Protein AF-A0A661Q9S6-F1 (afdb_monomer_lite)

Foldseek 3Di:
DQDDLVVLVVLVVVCPPPVNVVLLVLLQVQLVCLVVVHDPVPRPDHDPCSLVSLLVSLVSLLNSLLNCVVVVVPPSSLVSLLSSLVSLCSNLVSCLVPDLVSLLSLLLSLLSCLLSVVLVSSLVSLVSNLPSDLLSVLVNCVSNVVVVSNVVSLCVLAVDDDDDDPDLLSVLSSLLSNLSSQLVVLVVVCVVPVDVVSNVSSLVSLVSSLVSCVVNVVVSSNSSSSSVVD

Radius of gyration: 18.16 Å; chains: 1; bounding box: 43×40×48 Å

Structure (mmCIF, N/CA/C/O backbone):
data_AF-A0A661Q9S6-F1
#
_entry.id   AF-A0A661Q9S6-F1
#
loop_
_atom_site.group_PDB
_atom_site.id
_atom_site.type_symbol
_atom_site.label_atom_id
_atom_site.label_alt_id
_atom_site.label_comp_id
_atom_site.label_asym_id
_atom_site.label_entity_id
_atom_site.label_seq_id
_atom_site.pdbx_PDB_ins_code
_atom_site.Cartn_x
_atom_site.Cartn_y
_atom_site.Cartn_z
_atom_site.occupancy
_atom_site.B_iso_or_equiv
_atom_site.auth_seq_id
_atom_site.auth_comp_id
_atom_site.auth_asym_id
_atom_site.auth_atom_id
_atom_site.pdbx_PDB_model_num
ATOM 1 N N . MET A 1 1 ? 11.634 -6.797 5.771 1.00 67.62 1 MET A N 1
ATOM 2 C CA . MET A 1 1 ? 12.266 -8.059 6.212 1.00 67.62 1 MET A CA 1
ATOM 3 C C . MET A 1 1 ? 11.180 -9.080 6.487 1.00 67.62 1 MET A C 1
ATOM 5 O O . MET A 1 1 ? 10.211 -8.741 7.160 1.00 67.62 1 MET A O 1
ATOM 9 N N . THR A 1 2 ? 11.337 -10.286 5.952 1.00 83.69 2 THR A N 1
ATOM 10 C CA . THR A 1 2 ? 10.471 -11.439 6.230 1.00 83.69 2 THR A CA 1
ATOM 11 C C . THR A 1 2 ? 10.663 -11.883 7.676 1.00 83.69 2 THR A C 1
ATOM 13 O O . THR A 1 2 ? 11.800 -12.070 8.112 1.00 83.69 2 THR A O 1
ATOM 16 N N . ILE A 1 3 ? 9.572 -12.020 8.430 1.00 90.88 3 ILE A N 1
ATOM 17 C CA . ILE A 1 3 ? 9.611 -12.585 9.786 1.00 90.88 3 ILE A CA 1
ATOM 18 C C . ILE A 1 3 ? 9.344 -14.098 9.743 1.00 90.88 3 ILE A C 1
ATOM 20 O O . ILE A 1 3 ? 8.657 -14.557 8.830 1.00 90.88 3 ILE A O 1
ATOM 24 N N . PRO A 1 4 ? 9.844 -14.884 10.718 1.00 95.00 4 PRO A N 1
ATOM 25 C CA . PRO A 1 4 ? 9.600 -16.323 10.760 1.00 95.00 4 PRO A CA 1
ATOM 26 C C . PRO A 1 4 ? 8.105 -16.669 10.739 1.00 95.00 4 PRO A C 1
ATOM 28 O O . PRO A 1 4 ? 7.313 -16.048 11.452 1.00 95.00 4 PRO A O 1
ATOM 31 N N . LEU A 1 5 ? 7.730 -17.704 9.980 1.00 92.44 5 LEU A N 1
ATOM 32 C CA . LEU A 1 5 ? 6.331 -18.108 9.778 1.00 92.44 5 LEU A CA 1
ATOM 33 C C . LEU A 1 5 ? 5.553 -18.324 11.088 1.00 92.44 5 LEU A C 1
ATOM 35 O O . LEU A 1 5 ? 4.433 -17.838 11.227 1.00 92.44 5 LEU A O 1
ATOM 39 N N . GLU A 1 6 ? 6.149 -19.007 12.067 1.00 93.75 6 GLU A N 1
ATOM 40 C CA . GLU A 1 6 ? 5.509 -19.254 13.369 1.00 93.75 6 GLU A CA 1
ATOM 41 C C . GLU A 1 6 ? 5.242 -17.956 14.141 1.00 93.75 6 GLU A C 1
ATOM 43 O O . GLU A 1 6 ? 4.199 -17.798 14.775 1.00 93.75 6 GLU A O 1
ATOM 48 N N . GLN A 1 7 ? 6.153 -16.984 14.038 1.00 93.56 7 GLN A N 1
ATOM 49 C CA . GLN A 1 7 ? 5.972 -15.675 14.654 1.00 93.56 7 GLN A CA 1
ATOM 50 C C . GLN A 1 7 ? 4.865 -14.886 13.947 1.00 93.56 7 GLN A C 1
ATOM 52 O O . GLN A 1 7 ? 4.018 -14.304 14.621 1.00 93.56 7 GLN A O 1
ATOM 57 N N . ALA A 1 8 ? 4.820 -14.919 12.610 1.00 93.50 8 ALA A N 1
ATOM 58 C CA . ALA A 1 8 ? 3.745 -14.298 11.834 1.00 93.50 8 ALA A CA 1
ATOM 59 C C . ALA A 1 8 ? 2.369 -14.872 12.213 1.00 93.50 8 ALA A C 1
ATOM 61 O O . ALA A 1 8 ? 1.435 -14.117 12.481 1.00 93.50 8 ALA A O 1
ATOM 62 N N . ARG A 1 9 ? 2.257 -16.202 12.330 1.00 93.62 9 ARG A N 1
ATOM 63 C CA . ARG A 1 9 ? 1.022 -16.875 12.764 1.00 93.62 9 ARG A CA 1
ATOM 64 C C . ARG A 1 9 ? 0.621 -16.524 14.190 1.00 93.62 9 ARG A C 1
ATOM 66 O O . ARG A 1 9 ? -0.558 -16.288 14.444 1.00 93.62 9 ARG A O 1
ATOM 73 N N . SER A 1 10 ? 1.583 -16.470 15.112 1.00 93.94 10 SER A N 1
ATOM 74 C CA . SER A 1 10 ? 1.317 -16.059 16.494 1.00 93.94 10 SER A CA 1
ATOM 75 C C . SER A 1 10 ? 0.713 -14.658 16.540 1.00 93.94 10 SER A C 1
ATOM 77 O O . SER A 1 10 ? -0.305 -14.454 17.193 1.00 93.94 10 SER A O 1
ATOM 79 N N . VAL A 1 11 ? 1.289 -13.718 15.788 1.00 92.25 11 VAL A N 1
ATOM 80 C CA . VAL A 1 11 ? 0.792 -12.341 15.711 1.00 92.25 11 VAL A CA 1
ATOM 81 C C . VAL A 1 11 ? -0.627 -12.298 15.138 1.00 92.25 11 VAL A C 1
ATOM 83 O O . VAL A 1 11 ? -1.493 -11.644 15.716 1.00 92.25 11 VAL A O 1
ATOM 86 N N . LEU A 1 12 ? -0.912 -13.025 14.048 1.00 91.94 12 LEU A N 1
ATOM 87 C CA . LEU A 1 12 ? -2.273 -13.084 13.497 1.00 91.94 12 LEU A CA 1
ATOM 88 C C . LEU A 1 12 ? -3.292 -13.612 14.513 1.00 91.94 12 LEU A C 1
ATOM 90 O O . LEU A 1 12 ? -4.400 -13.083 14.601 1.00 91.94 12 LEU A O 1
ATOM 94 N N . LYS A 1 13 ? -2.911 -14.623 15.300 1.00 92.62 13 LYS A N 1
ATOM 95 C CA . LYS A 1 13 ? -3.754 -15.190 16.356 1.00 92.62 13 LYS A CA 1
ATOM 96 C C . LYS A 1 13 ? -4.013 -14.193 17.487 1.00 92.62 13 LYS A C 1
ATOM 98 O O . LYS A 1 13 ? -5.131 -14.118 17.987 1.00 92.62 13 LYS A O 1
ATOM 103 N N . ASP A 1 14 ? -3.028 -13.387 17.869 1.00 91.31 14 ASP A N 1
ATOM 104 C CA . ASP A 1 14 ? -3.221 -12.351 18.892 1.00 91.31 14 ASP A CA 1
ATOM 105 C C . ASP A 1 14 ? -4.241 -11.289 18.438 1.00 91.31 14 ASP A C 1
ATOM 107 O O . ASP A 1 14 ? -5.025 -10.773 19.240 1.00 91.31 14 ASP A O 1
ATOM 111 N N . PHE A 1 15 ? -4.313 -11.023 17.130 1.00 90.75 15 PHE A N 1
ATOM 112 C CA . PHE A 1 15 ? -5.282 -10.106 16.524 1.00 90.75 15 PHE A CA 1
ATOM 113 C C . PHE A 1 15 ? -6.712 -10.662 16.388 1.00 90.75 15 PHE A C 1
ATOM 115 O O . PHE A 1 15 ? -7.593 -9.941 15.905 1.00 90.75 15 PHE A O 1
ATOM 122 N N . THR A 1 16 ? -6.972 -11.895 16.838 1.00 88.44 16 THR A N 1
ATOM 123 C CA . THR A 1 16 ? -8.332 -12.441 17.023 1.00 88.44 16 THR A CA 1
ATOM 124 C C . THR A 1 16 ? -8.804 -12.352 18.477 1.00 88.44 16 THR A C 1
ATOM 126 O O . THR A 1 16 ? -9.871 -12.854 18.821 1.00 88.44 16 THR A O 1
ATOM 129 N N . ALA A 1 17 ? -8.019 -11.753 19.379 1.00 91.94 17 ALA A N 1
ATOM 130 C CA . ALA A 1 17 ? -8.461 -11.522 20.749 1.00 91.94 17 ALA A CA 1
ATOM 131 C C . ALA A 1 17 ? -9.617 -10.507 20.781 1.00 91.94 17 ALA A C 1
ATOM 133 O O . ALA A 1 17 ? -9.537 -9.447 20.157 1.00 91.94 17 ALA A O 1
ATOM 134 N N . SER A 1 18 ? -10.652 -10.771 21.588 1.00 92.12 18 SER A N 1
ATOM 135 C CA . SER A 1 18 ? -11.899 -9.982 21.602 1.00 92.12 18 SER A CA 1
ATOM 136 C C . SER A 1 18 ? -11.682 -8.484 21.830 1.00 92.12 18 SER A C 1
ATOM 138 O O . SER A 1 18 ? -12.391 -7.651 21.272 1.00 92.12 18 SER A O 1
ATOM 140 N N . ARG A 1 19 ? -10.670 -8.114 22.628 1.00 91.38 19 ARG A N 1
ATOM 141 C CA . ARG A 1 19 ? -10.312 -6.706 22.852 1.00 91.38 19 ARG A CA 1
ATOM 142 C C . ARG A 1 19 ? -9.856 -6.015 21.566 1.00 91.38 19 ARG A C 1
ATOM 144 O O . ARG A 1 19 ? -10.188 -4.851 21.365 1.00 91.38 19 ARG A O 1
ATOM 151 N N . ILE A 1 20 ? -9.083 -6.703 20.731 1.00 93.44 20 ILE A N 1
ATOM 152 C C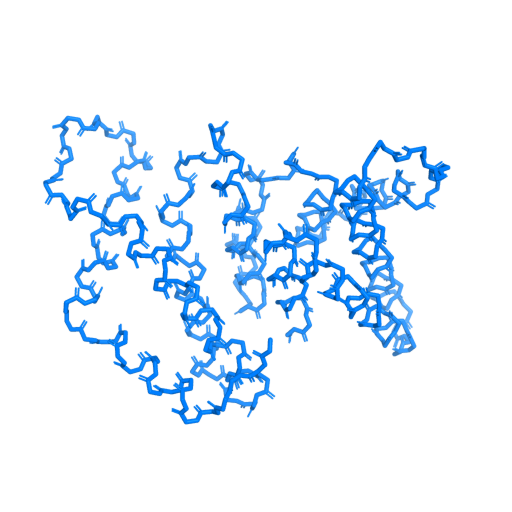A . ILE A 1 20 ? -8.572 -6.142 19.481 1.00 93.44 20 ILE A CA 1
ATOM 153 C C . ILE A 1 20 ? -9.660 -6.139 18.408 1.00 93.44 20 ILE A C 1
ATOM 155 O O . ILE A 1 20 ? -9.834 -5.134 17.724 1.00 93.44 20 ILE A O 1
ATOM 159 N N . GLU A 1 21 ? -10.470 -7.193 18.325 1.00 94.69 21 GLU A N 1
ATOM 160 C CA . GLU A 1 21 ? -11.634 -7.210 17.432 1.00 94.69 21 GLU A CA 1
ATOM 161 C C . GLU A 1 21 ? -12.608 -6.066 17.734 1.00 94.69 21 GLU A C 1
ATOM 163 O O . GLU A 1 21 ? -13.118 -5.430 16.814 1.00 94.69 21 GLU A O 1
ATOM 168 N N . ASN A 1 22 ? -12.794 -5.727 19.013 1.00 96.69 22 ASN A N 1
ATOM 169 C CA . ASN A 1 22 ? -13.586 -4.567 19.409 1.00 96.69 22 ASN A CA 1
ATOM 170 C C . ASN A 1 22 ? -12.989 -3.235 18.912 1.00 96.69 22 ASN A C 1
ATOM 172 O O . ASN A 1 22 ? -13.740 -2.345 18.523 1.00 96.69 22 ASN A O 1
ATOM 176 N N . LEU A 1 23 ? -11.658 -3.083 18.882 1.00 97.62 23 LEU A N 1
ATOM 177 C CA . LEU A 1 23 ? -11.021 -1.898 18.286 1.00 97.62 23 LEU A CA 1
ATOM 178 C C . LEU A 1 23 ? -11.264 -1.844 16.772 1.00 97.62 23 LEU A C 1
ATOM 180 O O . LEU A 1 23 ? -11.576 -0.787 16.234 1.00 97.62 23 LEU A O 1
ATOM 184 N N . PHE A 1 24 ? -11.187 -2.981 16.080 1.00 97.81 24 PHE A N 1
ATOM 185 C CA . PHE A 1 24 ? -11.463 -3.042 14.642 1.00 97.81 24 PHE A CA 1
ATOM 186 C C . PHE A 1 24 ? -12.925 -2.717 14.319 1.00 97.81 24 PHE A C 1
ATOM 188 O O . PHE A 1 24 ? -13.192 -1.973 13.374 1.00 97.81 24 PHE A O 1
ATOM 195 N N . ALA A 1 25 ? -13.863 -3.208 15.131 1.00 97.69 25 ALA A N 1
ATOM 196 C CA . ALA A 1 25 ? -15.278 -2.879 15.009 1.00 97.69 25 ALA A CA 1
ATOM 197 C C . ALA A 1 25 ? -15.535 -1.379 15.229 1.00 97.69 25 ALA A C 1
ATOM 199 O O . ALA A 1 25 ? -16.271 -0.764 14.460 1.00 97.69 25 ALA A O 1
ATOM 200 N N . GLN A 1 26 ? -14.884 -0.771 16.226 1.00 98.12 26 GLN A N 1
ATOM 201 C CA . GLN A 1 26 ? -14.955 0.673 16.456 1.00 98.12 26 GLN A CA 1
ATOM 202 C C . GLN A 1 26 ? -14.400 1.480 15.277 1.00 98.12 26 GLN A C 1
ATOM 204 O O . GLN A 1 26 ? -15.053 2.420 14.835 1.00 98.12 26 GLN A O 1
ATOM 209 N N . ALA A 1 27 ? -13.242 1.098 14.730 1.00 98.00 27 ALA A N 1
ATOM 210 C CA . ALA A 1 27 ? -12.664 1.757 13.558 1.00 98.00 27 ALA A CA 1
ATOM 211 C C . ALA A 1 27 ? -13.591 1.684 12.341 1.00 98.00 27 ALA A C 1
ATOM 213 O O . ALA A 1 27 ? -13.778 2.678 11.644 1.00 98.00 27 ALA A O 1
ATOM 214 N N . HIS A 1 28 ? -14.216 0.528 12.111 1.00 98.00 28 HIS A N 1
ATOM 215 C CA . HIS A 1 28 ? -15.205 0.382 11.050 1.00 98.00 28 HIS A CA 1
ATOM 216 C C . HIS A 1 28 ? -16.441 1.262 11.287 1.00 98.00 28 HIS A C 1
ATOM 218 O O . HIS A 1 28 ? -16.864 1.971 10.379 1.00 98.00 28 HIS A O 1
ATOM 224 N N . ALA A 1 29 ? -16.988 1.273 12.506 1.00 97.81 29 ALA A N 1
ATOM 225 C CA . ALA A 1 29 ? -18.127 2.123 12.849 1.00 97.81 29 ALA A CA 1
ATOM 226 C C . ALA A 1 29 ? -17.805 3.615 12.658 1.00 97.81 29 ALA A C 1
ATOM 228 O O . ALA A 1 29 ? -18.581 4.331 12.030 1.00 97.81 29 ALA A O 1
ATOM 229 N N . LYS A 1 30 ? -16.635 4.071 13.127 1.00 97.56 30 LYS A N 1
ATOM 230 C CA . LYS A 1 30 ? -16.152 5.445 12.928 1.00 97.56 30 LYS A CA 1
ATOM 231 C C . LYS A 1 30 ? -16.032 5.788 11.441 1.00 97.56 30 LYS A C 1
ATOM 233 O O . LYS A 1 30 ? -16.488 6.849 11.027 1.00 97.56 30 LYS A O 1
ATOM 238 N N . HIS A 1 31 ? -15.483 4.883 10.630 1.00 96.62 31 HIS A N 1
ATOM 239 C CA . HIS A 1 31 ? -15.394 5.066 9.181 1.00 96.62 31 HIS A CA 1
ATOM 240 C C . HIS A 1 31 ? -16.776 5.236 8.530 1.00 96.62 31 HIS A C 1
ATOM 242 O O . HIS A 1 31 ? -16.977 6.175 7.767 1.00 96.62 31 HIS A O 1
ATOM 248 N N . VAL A 1 32 ? -17.751 4.390 8.881 1.00 97.12 32 VAL A N 1
ATOM 249 C CA . VAL A 1 32 ? -19.124 4.492 8.354 1.00 97.12 32 VAL A CA 1
ATOM 250 C C . VAL A 1 32 ? -19.764 5.839 8.701 1.00 97.12 32 VAL A C 1
ATOM 252 O O . VAL A 1 32 ? -20.412 6.434 7.843 1.00 97.12 32 VAL A O 1
ATOM 255 N N . LEU A 1 33 ? -19.561 6.348 9.921 1.00 97.56 33 LEU A N 1
ATOM 256 C CA . LEU A 1 33 ? -20.067 7.666 10.328 1.00 97.56 33 LEU A CA 1
ATOM 257 C C . LEU A 1 33 ? -19.472 8.801 9.481 1.00 97.56 33 LEU A C 1
ATOM 259 O O . LEU A 1 33 ? -20.192 9.721 9.093 1.00 97.56 33 LEU A O 1
ATOM 263 N N . HIS A 1 34 ? -18.184 8.712 9.137 1.00 95.31 34 HIS A N 1
ATOM 264 C CA . HIS A 1 34 ? -17.561 9.653 8.206 1.00 95.31 34 HIS A CA 1
ATOM 265 C C . HIS A 1 34 ? -18.163 9.566 6.795 1.00 95.31 34 HIS A C 1
ATOM 267 O O . HIS A 1 34 ? -18.482 10.602 6.213 1.00 95.31 34 HIS A O 1
ATOM 273 N N . GLU A 1 35 ? -18.374 8.360 6.260 1.00 93.06 35 GLU A N 1
ATOM 274 C CA . GLU A 1 35 ? -18.944 8.154 4.916 1.00 93.06 35 GLU A CA 1
ATOM 275 C C . GLU A 1 35 ? -20.363 8.726 4.783 1.00 93.06 35 GLU A C 1
ATOM 277 O O . GLU A 1 35 ? -20.708 9.331 3.765 1.00 93.06 35 GLU A O 1
ATOM 282 N N . VAL A 1 36 ? -21.187 8.602 5.830 1.00 96.00 36 VAL A N 1
ATOM 283 C CA . VAL A 1 36 ? -22.540 9.190 5.857 1.00 96.00 36 VAL A CA 1
ATOM 284 C C . VAL A 1 36 ? -22.551 10.675 6.238 1.00 96.00 36 VAL A C 1
ATOM 286 O O . VAL A 1 36 ? -23.626 11.267 6.329 1.00 96.00 36 VAL A O 1
ATOM 289 N N . LYS A 1 37 ? -21.373 11.291 6.414 1.00 94.75 37 LYS A N 1
ATOM 290 C CA . LYS A 1 37 ? -21.186 12.704 6.783 1.00 94.75 37 LYS A CA 1
ATOM 291 C C . LYS A 1 37 ? -21.898 13.087 8.083 1.00 94.75 37 LYS A C 1
ATOM 293 O O . LYS A 1 37 ? -22.443 14.184 8.193 1.00 94.75 37 LYS A O 1
ATOM 298 N N . GLU A 1 38 ? -21.896 12.178 9.053 1.00 97.06 38 GLU A N 1
ATOM 299 C CA . GLU A 1 38 ? -22.423 12.450 10.387 1.00 97.06 38 GLU A CA 1
ATOM 300 C C . GLU A 1 38 ? -21.572 13.519 11.096 1.00 97.06 38 GLU A C 1
ATOM 302 O O . GLU A 1 38 ? -20.355 13.596 10.894 1.00 97.06 38 GLU A O 1
ATOM 307 N N . SER A 1 39 ? -22.201 14.346 11.937 1.00 95.12 39 SER A N 1
ATOM 308 C CA . SER A 1 39 ? -21.465 15.324 12.741 1.00 95.12 39 SER A CA 1
ATOM 309 C C . SER A 1 39 ? -20.583 14.603 13.767 1.00 95.12 39 SER A C 1
ATOM 311 O O . SER A 1 39 ? -21.088 13.723 14.471 1.00 95.12 39 SER A O 1
ATOM 313 N N . PRO A 1 40 ? -19.303 14.992 13.943 1.00 92.31 40 PRO A N 1
ATOM 314 C CA . PRO A 1 40 ? -18.434 14.438 14.985 1.00 92.31 40 PRO A CA 1
ATOM 315 C C . PRO A 1 40 ? -19.030 14.497 16.399 1.00 92.31 40 PRO A C 1
ATOM 317 O O . PRO A 1 40 ? -18.705 13.665 17.240 1.00 92.31 40 PRO A O 1
ATOM 320 N N . GLU A 1 41 ? -19.927 15.449 16.666 1.00 94.94 41 GLU A N 1
ATOM 321 C CA . GLU A 1 41 ? -20.632 15.597 17.950 1.00 94.94 41 GLU A CA 1
ATOM 322 C C . GLU A 1 41 ? -21.586 14.428 18.249 1.00 94.94 41 GLU A C 1
ATOM 324 O O . GLU A 1 41 ? -21.879 14.153 19.411 1.00 94.94 41 GLU A O 1
ATOM 329 N N . ASN A 1 42 ? -22.056 13.737 17.206 1.00 96.06 42 ASN A N 1
ATOM 330 C CA . ASN A 1 42 ? -22.958 12.590 17.298 1.00 96.06 42 ASN A CA 1
ATOM 331 C C . ASN A 1 42 ? -22.206 11.252 17.343 1.00 96.06 42 ASN A C 1
ATOM 333 O O . ASN A 1 42 ? -22.830 10.189 17.401 1.00 96.06 42 ASN A O 1
ATOM 337 N N . PHE A 1 43 ? -20.872 11.276 17.299 1.00 96.38 43 PHE A N 1
ATOM 338 C CA . PHE A 1 43 ? -20.083 10.054 17.340 1.00 96.38 43 PHE A CA 1
ATOM 339 C C . PHE A 1 43 ? -20.178 9.430 18.739 1.00 96.38 43 PHE A C 1
ATOM 341 O O . PHE A 1 43 ? -20.162 10.143 19.747 1.00 96.38 43 PHE A O 1
ATOM 348 N N . PRO A 1 44 ? -20.255 8.092 18.844 1.00 95.50 44 PRO A N 1
ATOM 349 C CA . PRO A 1 44 ? -20.158 7.433 20.135 1.00 95.50 44 PRO A CA 1
ATOM 350 C C . PRO A 1 44 ? -18.761 7.647 20.733 1.00 95.50 44 PRO A C 1
ATOM 352 O O . PRO A 1 44 ? -17.793 7.943 20.030 1.00 95.50 44 PRO A O 1
ATOM 355 N N . ALA A 1 45 ? -18.643 7.440 22.044 1.00 95.12 45 ALA A N 1
ATOM 356 C CA . ALA A 1 45 ? -17.356 7.477 22.729 1.00 95.12 45 ALA A CA 1
ATOM 357 C C . ALA A 1 45 ? -16.488 6.275 22.310 1.00 95.12 45 ALA A C 1
ATOM 359 O O . ALA A 1 45 ? -16.567 5.193 22.895 1.00 95.12 45 ALA A O 1
ATOM 360 N N . PHE A 1 46 ? -15.689 6.468 21.263 1.00 97.00 46 PHE A N 1
ATOM 361 C CA . PHE A 1 46 ? -14.660 5.530 20.827 1.00 97.00 46 PHE A CA 1
ATOM 362 C C . PHE A 1 46 ? -13.454 5.534 21.779 1.00 97.00 46 PHE A C 1
ATOM 364 O O . PHE A 1 46 ? -13.276 6.451 22.580 1.00 97.00 46 PHE A O 1
ATOM 371 N N . ASP A 1 47 ? -12.600 4.512 21.679 1.00 97.44 47 ASP A N 1
ATOM 372 C CA . ASP A 1 47 ? -11.304 4.497 22.364 1.00 97.44 47 ASP A CA 1
ATOM 373 C C . ASP A 1 47 ? -10.491 5.755 21.998 1.00 97.44 47 ASP A C 1
ATOM 375 O O . ASP A 1 47 ? -10.307 6.068 20.823 1.00 97.44 47 ASP A O 1
ATOM 379 N N . GLU A 1 48 ? -9.978 6.471 23.003 1.00 94.69 48 GLU A N 1
ATOM 380 C CA . GLU A 1 48 ? -9.259 7.744 22.819 1.00 94.69 48 GLU A CA 1
ATOM 381 C C . GLU A 1 48 ? -8.036 7.629 21.897 1.00 94.69 48 GLU A C 1
ATOM 383 O O . GLU A 1 48 ? -7.621 8.605 21.280 1.00 94.69 48 GLU A O 1
ATOM 388 N N . ARG A 1 49 ? -7.450 6.431 21.802 1.00 96.56 49 ARG A N 1
ATOM 389 C CA . ARG A 1 49 ? -6.285 6.130 20.962 1.00 96.56 49 ARG A CA 1
ATOM 390 C C . ARG A 1 49 ? -6.627 5.129 19.864 1.00 96.56 49 ARG A C 1
ATOM 392 O O . ARG A 1 49 ? -5.769 4.334 19.477 1.00 96.56 49 ARG A O 1
ATOM 399 N N . LEU A 1 50 ? -7.885 5.112 19.419 1.00 97.50 50 LEU A N 1
ATOM 400 C CA . LEU A 1 50 ? -8.381 4.175 18.414 1.00 97.50 50 LEU A CA 1
ATOM 401 C C . LEU A 1 50 ? -7.504 4.187 17.159 1.00 97.50 50 LEU A C 1
ATOM 403 O O . LEU A 1 50 ? -7.027 3.130 16.754 1.00 97.50 50 LEU A O 1
ATOM 407 N N . ASP A 1 51 ? -7.262 5.374 16.603 1.00 96.81 51 ASP A N 1
ATOM 408 C CA . ASP A 1 51 ? -6.549 5.552 15.337 1.00 96.81 51 ASP A CA 1
ATOM 409 C C . ASP A 1 51 ? -5.114 5.005 15.447 1.00 96.81 51 ASP A C 1
ATOM 411 O O . ASP A 1 51 ? -4.771 4.069 14.730 1.00 96.81 51 ASP A O 1
ATOM 415 N N . ASP A 1 52 ? -4.329 5.445 16.442 1.00 96.81 52 ASP A N 1
ATOM 416 C CA . ASP A 1 52 ? -2.980 4.919 16.724 1.00 96.81 52 ASP A CA 1
ATOM 417 C C . ASP A 1 52 ? -2.950 3.387 16.851 1.00 96.81 52 ASP A C 1
ATOM 419 O O . ASP A 1 52 ? -2.114 2.701 16.256 1.00 96.81 52 ASP A O 1
ATOM 423 N N . LYS A 1 53 ? -3.844 2.834 17.685 1.00 97.56 53 LYS A N 1
ATOM 424 C CA . LYS A 1 53 ? -3.863 1.402 18.012 1.00 97.56 53 LYS A CA 1
ATOM 425 C C . LYS A 1 53 ? -4.197 0.569 16.785 1.00 97.56 53 LYS A C 1
ATOM 427 O O . LYS A 1 53 ? -3.597 -0.487 16.581 1.00 97.56 53 LYS A O 1
ATOM 432 N N . VAL A 1 54 ? -5.161 1.023 15.989 1.00 98.12 54 VAL A N 1
ATOM 433 C CA . VAL A 1 54 ? -5.618 0.308 14.800 1.00 98.12 54 VAL A CA 1
ATOM 434 C C . VAL A 1 54 ? -4.619 0.454 13.662 1.00 98.12 54 VAL A C 1
ATOM 436 O O . VAL A 1 54 ? -4.342 -0.545 13.005 1.00 98.12 54 VAL A O 1
ATOM 439 N N . THR A 1 55 ? -3.996 1.618 13.480 1.00 97.81 55 THR A N 1
ATOM 440 C CA . THR A 1 55 ? -2.915 1.801 12.502 1.00 97.81 55 THR A CA 1
ATOM 441 C C . THR A 1 55 ? -1.715 0.921 12.839 1.00 97.81 55 THR A C 1
ATOM 443 O O . THR A 1 55 ? -1.224 0.194 11.973 1.00 97.81 55 THR A O 1
ATOM 446 N N . PHE A 1 56 ? -1.290 0.876 14.106 1.00 96.31 56 PHE A N 1
ATOM 447 C CA . PHE A 1 56 ? -0.231 -0.036 14.546 1.00 96.31 56 PHE A CA 1
ATOM 448 C C . PHE A 1 56 ? -0.590 -1.506 14.282 1.00 96.31 56 PHE A C 1
ATOM 450 O O . PHE A 1 56 ? 0.207 -2.257 13.715 1.00 96.31 56 PHE A O 1
ATOM 457 N N . ALA A 1 57 ? -1.806 -1.917 14.652 1.00 96.88 57 ALA A N 1
ATOM 458 C CA . ALA A 1 57 ? -2.295 -3.268 14.405 1.00 96.88 57 ALA A CA 1
ATOM 459 C C . ALA A 1 57 ? -2.337 -3.603 12.907 1.00 96.88 57 ALA A C 1
ATOM 461 O O . ALA A 1 57 ? -1.940 -4.698 12.511 1.00 96.88 57 ALA A O 1
ATOM 462 N N . ALA A 1 58 ? -2.758 -2.658 12.066 1.00 97.75 58 ALA A N 1
ATOM 463 C CA . ALA A 1 58 ? -2.811 -2.835 10.625 1.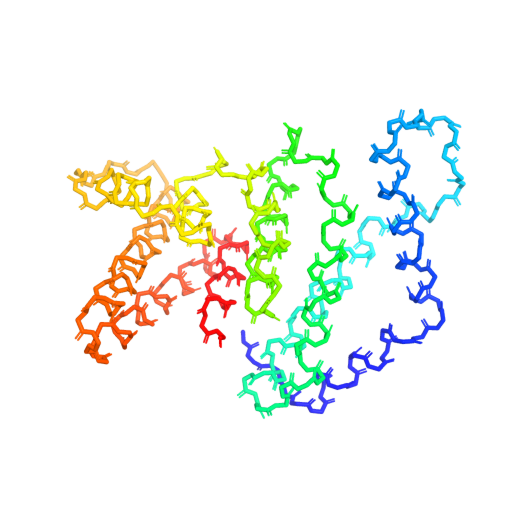00 97.75 58 ALA A CA 1
ATOM 464 C C . ALA A 1 58 ? -1.417 -3.077 10.036 1.00 97.75 58 ALA A C 1
ATOM 466 O O . ALA A 1 58 ? -1.249 -4.009 9.255 1.00 97.75 58 ALA A O 1
ATOM 467 N N . TYR A 1 59 ? -0.394 -2.331 10.461 1.00 96.31 59 TYR A N 1
ATOM 468 C CA . TYR A 1 59 ? 0.982 -2.570 10.014 1.00 96.31 59 TYR A CA 1
ATOM 469 C C . TYR A 1 59 ? 1.582 -3.876 10.539 1.00 96.31 59 TYR A C 1
ATOM 471 O O . TYR A 1 59 ? 2.348 -4.525 9.828 1.00 96.31 59 TYR A O 1
ATOM 479 N N . ALA A 1 60 ? 1.221 -4.310 11.747 1.00 95.75 60 ALA A N 1
ATOM 480 C CA . ALA A 1 60 ? 1.634 -5.615 12.259 1.00 95.75 60 ALA A CA 1
ATOM 481 C C . ALA A 1 60 ? 0.984 -6.773 11.472 1.00 95.75 60 ALA A C 1
ATOM 483 O O . ALA A 1 60 ? 1.660 -7.751 11.132 1.00 95.75 60 ALA A O 1
ATOM 484 N N . LEU A 1 61 ? -0.301 -6.641 11.122 1.00 96.50 61 LEU A N 1
ATOM 485 C CA . LEU A 1 61 ? -1.006 -7.561 10.225 1.00 96.50 61 LEU A CA 1
ATOM 486 C C . LEU A 1 61 ? -0.395 -7.547 8.817 1.00 96.50 61 LEU A C 1
ATOM 488 O O . LEU A 1 61 ? -0.179 -8.609 8.240 1.00 96.50 61 LEU A O 1
ATOM 492 N N . LEU A 1 62 ? -0.042 -6.371 8.291 1.00 96.38 62 LEU A N 1
ATOM 493 C CA . LEU A 1 62 ? 0.626 -6.203 6.998 1.00 96.38 62 LEU A CA 1
ATOM 494 C C . LEU A 1 62 ? 1.991 -6.910 6.977 1.00 96.38 62 LEU A C 1
ATOM 496 O O . LEU A 1 62 ? 2.289 -7.694 6.082 1.00 96.38 62 LEU A O 1
ATOM 500 N N . ALA A 1 63 ? 2.810 -6.705 8.011 1.00 95.38 63 ALA A N 1
ATOM 501 C CA . ALA A 1 63 ? 4.109 -7.359 8.142 1.00 95.38 63 ALA A CA 1
ATOM 502 C C . ALA A 1 63 ? 3.995 -8.889 8.187 1.00 95.38 63 ALA A C 1
ATOM 504 O O . ALA A 1 63 ? 4.786 -9.594 7.546 1.00 95.38 63 ALA A O 1
ATOM 505 N N . SER A 1 64 ? 3.023 -9.384 8.956 1.00 95.81 64 SER A N 1
ATOM 506 C CA . SER A 1 64 ? 2.787 -10.813 9.161 1.00 95.81 64 SER A CA 1
ATOM 507 C C . SER A 1 64 ? 2.243 -11.467 7.894 1.00 95.81 64 SER A C 1
ATOM 509 O O . SER A 1 64 ? 2.788 -12.477 7.461 1.00 95.81 64 SER A O 1
ATOM 511 N N . SER A 1 65 ? 1.255 -10.848 7.245 1.00 95.94 65 SER A N 1
ATOM 512 C CA . SER A 1 65 ? 0.669 -11.329 5.987 1.00 95.94 65 SER A CA 1
ATOM 513 C C . SER A 1 65 ? 1.683 -11.396 4.847 1.00 95.94 65 SER A C 1
ATOM 515 O O . SER A 1 65 ? 1.815 -12.459 4.244 1.00 95.94 65 SER A O 1
ATOM 517 N N . CYS A 1 66 ? 2.472 -10.337 4.608 1.00 95.31 66 CYS A N 1
ATOM 518 C CA . CYS A 1 66 ? 3.560 -10.381 3.622 1.00 95.31 66 CYS A CA 1
ATOM 519 C C . CYS A 1 66 ? 4.495 -11.568 3.892 1.00 95.31 66 CYS A C 1
ATOM 521 O O . CYS A 1 66 ? 4.821 -12.319 2.982 1.00 95.31 66 CYS A O 1
ATOM 523 N N . SER A 1 67 ? 4.884 -11.776 5.154 1.00 95.44 67 SER A N 1
ATOM 524 C CA . SER A 1 67 ? 5.804 -12.862 5.515 1.00 95.44 67 SER A CA 1
ATOM 525 C C . SER A 1 67 ? 5.179 -14.246 5.326 1.00 95.44 67 SER A C 1
ATOM 527 O O . SER A 1 67 ? 5.860 -15.189 4.938 1.00 95.44 67 SER A O 1
ATOM 529 N N . MET A 1 68 ? 3.871 -14.383 5.544 1.00 94.88 68 MET A N 1
ATOM 530 C CA . MET A 1 68 ? 3.144 -15.623 5.271 1.00 94.88 68 MET A CA 1
ATOM 531 C C . MET A 1 68 ? 3.060 -15.928 3.777 1.00 94.88 68 MET A C 1
ATOM 533 O O . MET A 1 68 ? 3.295 -17.071 3.390 1.00 94.88 68 MET A O 1
ATOM 537 N N . ILE A 1 69 ? 2.785 -14.921 2.944 1.00 96.12 69 ILE A N 1
ATOM 538 C CA . ILE A 1 69 ? 2.745 -15.053 1.479 1.00 96.12 69 ILE A CA 1
ATOM 539 C C . ILE A 1 69 ? 4.139 -15.403 0.938 1.00 96.12 69 ILE A C 1
ATOM 541 O O . ILE A 1 69 ? 4.270 -16.335 0.146 1.00 96.12 69 ILE A O 1
ATOM 545 N N . GLU A 1 70 ? 5.187 -14.738 1.434 1.00 93.69 70 GLU A N 1
ATOM 546 C CA . GLU A 1 70 ? 6.594 -15.038 1.122 1.00 93.69 70 GLU A CA 1
ATOM 547 C C . GLU A 1 70 ? 6.970 -16.491 1.501 1.00 93.69 70 GLU A C 1
ATOM 549 O O . GLU A 1 70 ? 7.769 -17.132 0.820 1.00 93.69 70 GLU A O 1
ATOM 554 N N . HIS A 1 71 ? 6.340 -17.051 2.541 1.00 94.81 71 HIS A N 1
ATOM 555 C CA . HIS A 1 71 ? 6.451 -18.457 2.950 1.00 94.81 71 HIS A CA 1
ATOM 556 C C . HIS A 1 71 ? 5.409 -19.397 2.309 1.00 94.81 71 HIS A C 1
ATOM 558 O O . HIS A 1 71 ? 5.256 -20.533 2.755 1.00 94.81 71 HIS A O 1
ATOM 564 N N . GLN A 1 72 ? 4.708 -18.959 1.259 1.00 94.69 72 GLN A N 1
ATOM 565 C CA . GLN A 1 72 ? 3.706 -19.737 0.511 1.00 94.69 72 GLN A CA 1
ATOM 566 C C . GLN A 1 72 ? 2.459 -20.147 1.320 1.00 94.69 72 GLN A C 1
ATOM 568 O O . GLN A 1 72 ? 1.669 -20.987 0.890 1.00 94.69 72 GLN A O 1
ATOM 573 N N . SER A 1 73 ? 2.229 -19.528 2.480 1.00 94.00 73 SER A N 1
ATOM 574 C CA . SER A 1 73 ? 1.014 -19.690 3.286 1.00 94.00 73 SER A CA 1
ATOM 575 C C . SER A 1 73 ? -0.082 -18.734 2.794 1.00 94.00 73 SER A C 1
ATOM 577 O O . SER A 1 73 ? -0.490 -17.813 3.502 1.00 94.00 73 SER A O 1
ATOM 579 N N . TYR A 1 74 ? -0.531 -18.944 1.553 1.00 94.31 74 TYR A N 1
ATOM 580 C CA . TYR A 1 74 ? -1.310 -17.966 0.787 1.00 94.31 74 TYR A CA 1
ATOM 581 C C . TYR A 1 74 ? -2.686 -17.633 1.361 1.00 94.31 74 TYR A C 1
ATOM 583 O O . TYR A 1 74 ? -2.987 -16.456 1.494 1.00 94.31 74 TYR A O 1
ATOM 591 N N . THR A 1 75 ? -3.516 -18.622 1.705 1.00 93.00 75 THR A N 1
ATOM 592 C CA . THR A 1 75 ? -4.904 -18.366 2.141 1.00 93.00 75 THR A CA 1
ATOM 593 C C . THR A 1 75 ? -4.946 -17.464 3.373 1.00 93.00 75 THR A C 1
ATOM 595 O O . THR A 1 75 ? -5.482 -16.365 3.316 1.00 93.00 75 THR A O 1
ATOM 598 N N . GLU A 1 76 ? -4.282 -17.878 4.455 1.00 92.50 76 GLU A N 1
ATOM 599 C CA . GLU A 1 76 ? -4.191 -17.076 5.682 1.00 92.50 76 GLU A CA 1
ATOM 600 C C . GLU A 1 76 ? -3.485 -15.727 5.440 1.00 92.50 76 GLU A C 1
ATOM 602 O O . GLU A 1 76 ? -3.852 -14.712 6.030 1.00 92.50 76 GLU A O 1
ATOM 607 N N . GLY A 1 77 ? -2.468 -15.712 4.569 1.00 95.50 77 GLY A N 1
ATOM 608 C CA . GLY A 1 77 ? -1.709 -14.512 4.236 1.00 95.50 77 GLY A CA 1
ATOM 609 C C . GLY A 1 77 ? -2.552 -13.453 3.525 1.00 95.50 77 GLY A C 1
ATOM 610 O O . GLY A 1 77 ? -2.557 -12.302 3.953 1.00 95.50 77 GLY A O 1
ATOM 611 N N . PHE A 1 78 ? -3.292 -13.828 2.480 1.00 96.69 78 PHE A N 1
ATOM 612 C CA . PHE A 1 78 ? -4.135 -12.900 1.725 1.00 96.69 78 PHE A CA 1
ATOM 613 C C . PHE A 1 78 ? -5.341 -12.411 2.536 1.00 96.69 78 PHE A C 1
ATOM 615 O O . PHE A 1 78 ? -5.623 -11.214 2.506 1.00 96.69 78 PHE A O 1
ATOM 622 N N . ASP A 1 79 ? -5.972 -13.272 3.344 1.00 95.38 79 ASP A N 1
ATOM 623 C CA . ASP A 1 79 ? -7.063 -12.865 4.244 1.00 95.38 79 ASP A CA 1
ATOM 624 C C . ASP A 1 79 ? -6.582 -11.811 5.262 1.00 95.38 79 ASP A C 1
ATOM 626 O O . ASP A 1 79 ? -7.228 -10.785 5.507 1.00 95.38 79 ASP A O 1
ATOM 630 N N . ALA A 1 80 ? -5.398 -12.023 5.847 1.00 96.25 80 ALA A N 1
ATOM 631 C CA . ALA A 1 80 ? -4.794 -11.063 6.766 1.00 96.25 80 ALA A CA 1
ATOM 632 C C . ALA A 1 80 ? -4.350 -9.768 6.063 1.00 96.25 80 ALA A C 1
ATOM 634 O O . ALA A 1 80 ? -4.451 -8.689 6.655 1.00 96.25 80 ALA A O 1
ATOM 635 N N . LEU A 1 81 ? -3.891 -9.861 4.811 1.00 97.25 81 LEU A N 1
ATOM 636 C CA . LEU A 1 81 ? -3.506 -8.713 3.991 1.00 97.25 81 LEU A CA 1
ATOM 637 C C . LEU A 1 81 ? -4.716 -7.823 3.673 1.00 97.25 81 LEU A C 1
ATOM 639 O O . LEU A 1 81 ? -4.649 -6.605 3.857 1.00 97.25 81 LEU A O 1
ATOM 643 N N . GLU A 1 82 ? -5.845 -8.420 3.279 1.00 97.81 82 GLU A N 1
ATOM 644 C CA . GLU A 1 82 ? -7.110 -7.704 3.075 1.00 97.81 82 GLU A CA 1
ATOM 645 C C . GLU A 1 82 ? -7.559 -7.001 4.365 1.00 97.81 82 GLU A C 1
ATOM 647 O O . GLU A 1 82 ? -7.966 -5.829 4.348 1.00 97.81 82 GLU A O 1
ATOM 652 N N . LYS A 1 83 ? -7.462 -7.694 5.506 1.00 97.81 83 LYS A N 1
ATOM 653 C CA . LYS A 1 83 ? -7.816 -7.129 6.813 1.00 97.81 83 LYS A CA 1
ATOM 654 C C . LYS A 1 83 ? -6.940 -5.923 7.152 1.00 97.81 83 LYS A C 1
ATOM 656 O O . LYS A 1 83 ? -7.477 -4.882 7.528 1.00 97.81 83 LYS A O 1
ATOM 661 N N . ALA A 1 84 ? -5.622 -6.021 6.970 1.00 98.00 84 ALA A N 1
ATOM 662 C CA . ALA A 1 84 ? -4.691 -4.913 7.187 1.00 98.00 84 ALA A CA 1
ATOM 663 C C . ALA A 1 84 ? -5.041 -3.692 6.319 1.00 98.00 84 ALA A C 1
ATOM 665 O O . ALA A 1 84 ? -5.178 -2.580 6.832 1.00 98.00 84 ALA A O 1
ATOM 666 N N . ALA A 1 85 ? -5.260 -3.913 5.021 1.00 98.06 85 ALA A N 1
ATOM 667 C CA . ALA A 1 85 ? -5.643 -2.866 4.081 1.00 98.06 85 ALA A CA 1
ATOM 668 C C . ALA A 1 85 ? -6.957 -2.179 4.490 1.00 98.06 85 ALA A C 1
ATOM 670 O O . ALA A 1 85 ? -7.054 -0.951 4.479 1.00 98.06 85 ALA A O 1
ATOM 671 N N . THR A 1 86 ? -7.950 -2.959 4.924 1.00 98.31 86 THR A N 1
A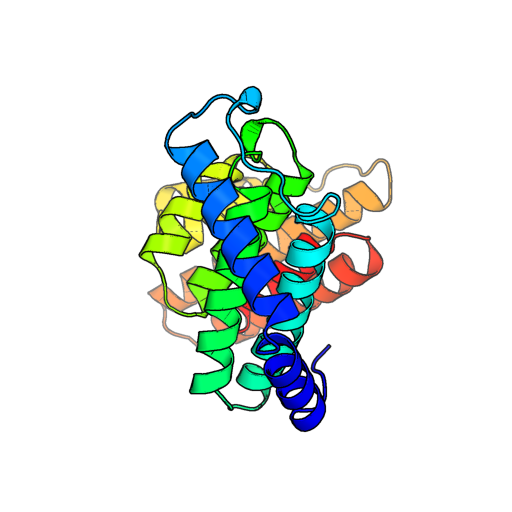TOM 672 C CA . THR A 1 86 ? -9.250 -2.452 5.390 1.00 98.31 86 THR A CA 1
ATOM 673 C C . THR A 1 86 ? -9.118 -1.553 6.612 1.00 98.31 86 THR A C 1
ATOM 675 O O . THR A 1 86 ? -9.755 -0.505 6.671 1.00 98.31 86 THR A O 1
ATOM 678 N N . LEU A 1 87 ? -8.275 -1.924 7.574 1.00 98.38 87 LEU A N 1
ATOM 679 C CA . LEU A 1 87 ? -8.062 -1.124 8.778 1.00 98.38 87 LEU A CA 1
ATOM 680 C C . LEU A 1 87 ? -7.387 0.215 8.464 1.00 98.38 87 LEU A C 1
ATOM 682 O O . LEU A 1 87 ? -7.850 1.245 8.952 1.00 98.38 87 LEU A O 1
ATOM 686 N N . LEU A 1 88 ? -6.360 0.215 7.606 1.00 97.94 88 LEU A N 1
ATOM 687 C CA . LEU A 1 88 ? -5.724 1.455 7.146 1.00 97.94 88 LEU A CA 1
ATOM 688 C C . LEU A 1 88 ? -6.728 2.367 6.435 1.00 97.94 88 LEU A C 1
ATOM 690 O O . LEU A 1 88 ? -6.769 3.561 6.718 1.00 97.94 88 LEU A O 1
ATOM 694 N N . GLN A 1 89 ? -7.573 1.805 5.564 1.00 97.06 89 GLN A N 1
ATOM 695 C CA . GLN A 1 89 ? -8.611 2.572 4.874 1.00 97.06 89 GLN A CA 1
ATOM 696 C C . GLN A 1 89 ? -9.628 3.170 5.851 1.00 97.06 89 GLN A C 1
ATOM 698 O O . GLN A 1 89 ? -9.989 4.334 5.708 1.00 97.06 89 GLN A O 1
ATOM 703 N N . ASN A 1 90 ? -10.080 2.401 6.844 1.00 97.56 90 ASN A N 1
ATOM 704 C CA . ASN A 1 90 ? -11.076 2.871 7.806 1.00 97.56 90 ASN A CA 1
ATOM 705 C C . ASN A 1 90 ? -10.558 4.053 8.639 1.00 97.56 90 ASN A C 1
ATOM 707 O O . ASN A 1 90 ? -11.301 5.003 8.874 1.00 97.56 90 ASN A O 1
ATOM 711 N N . ILE A 1 91 ? -9.297 3.993 9.083 1.00 97.81 91 ILE A N 1
ATOM 712 C CA . ILE A 1 91 ? -8.700 5.046 9.914 1.00 97.81 91 ILE A CA 1
ATOM 713 C C . ILE A 1 91 ? -8.312 6.269 9.084 1.00 97.81 91 ILE A C 1
ATOM 715 O O . ILE A 1 91 ? -8.634 7.388 9.465 1.00 97.81 91 ILE A O 1
ATOM 719 N N . HIS A 1 92 ? -7.635 6.074 7.952 1.00 96.44 92 HIS A N 1
ATOM 720 C CA . HIS A 1 92 ? -6.994 7.175 7.226 1.00 96.44 92 HIS A CA 1
ATOM 721 C C . HIS A 1 92 ? -7.788 7.674 6.017 1.00 96.44 92 HIS A C 1
ATOM 723 O O . HIS A 1 92 ? -7.608 8.818 5.605 1.00 96.44 92 HIS A O 1
ATOM 729 N N . GLY A 1 93 ? -8.693 6.858 5.470 1.00 94.94 93 GLY A N 1
ATOM 730 C CA . GLY A 1 93 ? -9.548 7.205 4.330 1.00 94.94 93 GLY A CA 1
ATOM 731 C C . GLY A 1 93 ? -10.274 8.546 4.476 1.00 94.94 93 GLY A C 1
ATOM 732 O O . GLY A 1 93 ? -10.166 9.369 3.567 1.00 94.94 93 GLY A O 1
ATOM 733 N N . PRO A 1 94 ? -10.937 8.821 5.617 1.00 94.31 94 PRO A N 1
ATOM 734 C CA . PRO A 1 94 ? -11.643 10.087 5.835 1.00 94.31 94 PRO A CA 1
ATOM 735 C C . PRO A 1 94 ? -10.758 11.343 5.827 1.00 94.31 94 PRO A C 1
ATOM 737 O O . PRO A 1 94 ? -11.277 12.450 5.722 1.00 94.31 94 PRO A O 1
ATOM 740 N N . PHE A 1 95 ? -9.436 11.198 5.961 1.00 93.38 95 PHE A N 1
ATOM 741 C CA . PHE A 1 95 ? -8.513 12.315 6.187 1.00 93.38 95 PHE A CA 1
ATOM 742 C C . PHE A 1 95 ? -7.521 12.542 5.038 1.00 93.38 95 PHE A C 1
ATOM 744 O O . PHE A 1 95 ? -6.627 13.379 5.160 1.00 93.38 95 PHE A O 1
ATOM 751 N N . VAL A 1 96 ? -7.666 11.833 3.913 1.00 90.94 96 VAL A N 1
ATOM 752 C CA . VAL A 1 96 ? -6.716 11.885 2.785 1.00 90.94 96 VAL A CA 1
ATOM 753 C C . VAL A 1 96 ? -6.551 13.288 2.196 1.00 90.9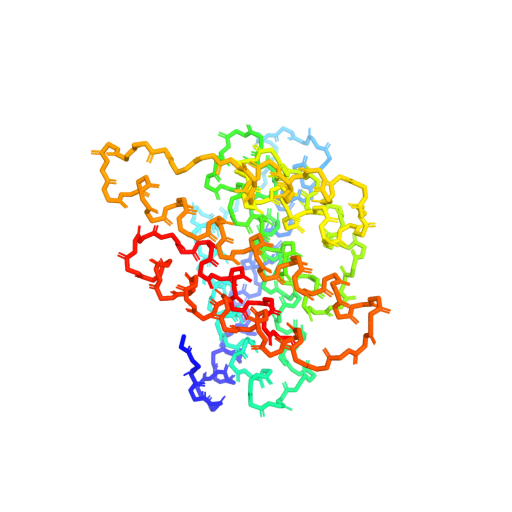4 96 VAL A C 1
ATOM 755 O O . VAL A 1 96 ? -5.440 13.671 1.836 1.00 90.94 96 VAL A O 1
ATOM 758 N N . GLU A 1 97 ? -7.629 14.070 2.121 1.00 87.19 97 GLU A N 1
ATOM 759 C CA . GLU A 1 97 ? -7.589 15.424 1.546 1.00 87.19 97 GLU A CA 1
ATOM 760 C C . GLU A 1 97 ? -6.878 16.442 2.447 1.00 87.19 97 GLU A C 1
ATOM 762 O O . GLU A 1 97 ? -6.373 17.453 1.962 1.00 87.19 97 GLU A O 1
ATOM 767 N N . ILE A 1 98 ? -6.826 16.183 3.758 1.00 89.31 98 ILE A N 1
ATOM 768 C CA . ILE A 1 98 ? -6.305 17.130 4.756 1.00 89.31 98 ILE A CA 1
ATOM 769 C C . ILE A 1 98 ? -4.976 16.689 5.379 1.00 89.31 98 ILE A C 1
ATOM 771 O O . ILE A 1 98 ? -4.324 17.483 6.054 1.00 89.31 98 ILE A O 1
ATOM 775 N N . SER A 1 99 ? -4.563 15.436 5.175 1.00 90.19 99 SER A N 1
ATOM 776 C CA . SER A 1 99 ? -3.356 14.859 5.764 1.00 90.19 99 SER A CA 1
ATOM 777 C C . SER A 1 99 ? -2.572 14.052 4.732 1.00 90.19 99 SER A C 1
ATOM 779 O O . SER A 1 99 ? -2.991 12.976 4.301 1.00 90.19 99 SER A O 1
ATOM 781 N N . ARG A 1 100 ? -1.373 14.546 4.391 1.00 86.06 100 ARG A N 1
ATOM 782 C CA . ARG A 1 100 ? -0.409 13.833 3.533 1.00 86.06 100 ARG A CA 1
ATOM 783 C C . ARG A 1 100 ? -0.031 12.471 4.124 1.00 86.06 100 ARG A C 1
ATOM 785 O O . ARG A 1 100 ? 0.057 11.490 3.394 1.00 86.06 100 ARG A O 1
ATOM 792 N N . GLU A 1 101 ? 0.132 12.400 5.445 1.00 89.06 101 GLU A N 1
ATOM 793 C CA . GLU A 1 101 ? 0.382 11.152 6.177 1.00 89.06 101 GLU A CA 1
ATOM 794 C C . GLU A 1 101 ? -0.749 10.138 5.960 1.00 89.06 101 GLU A C 1
ATOM 796 O O . GLU A 1 101 ? -0.499 8.994 5.581 1.00 89.06 101 GLU A O 1
ATOM 801 N N . SER A 1 102 ? -2.006 10.569 6.097 1.00 92.56 102 SER A N 1
ATOM 802 C CA . SER A 1 102 ? -3.158 9.705 5.808 1.00 92.56 102 SER A CA 1
ATOM 803 C C . SER A 1 102 ? -3.190 9.272 4.342 1.00 92.56 102 SER A C 1
ATOM 805 O O . SER A 1 102 ? -3.475 8.110 4.058 1.00 92.56 102 SER A O 1
ATOM 807 N N . GLY A 1 103 ? -2.809 10.155 3.415 1.00 91.31 103 GLY A N 1
ATOM 808 C CA . GLY A 1 103 ? -2.613 9.803 2.008 1.00 91.31 103 GLY A CA 1
ATOM 809 C C . GLY A 1 103 ? -1.610 8.658 1.807 1.00 91.31 103 GLY A C 1
ATOM 810 O O . GLY A 1 103 ? -1.881 7.730 1.047 1.00 91.31 103 GLY A O 1
ATOM 811 N N . PHE A 1 104 ? -0.492 8.651 2.534 1.00 90.38 104 PHE A N 1
ATOM 812 C CA . PHE A 1 104 ? 0.480 7.555 2.475 1.00 90.38 104 PHE A CA 1
ATOM 813 C C . PHE A 1 104 ? -0.062 6.236 3.041 1.00 90.38 104 PHE A C 1
ATOM 815 O O . PHE A 1 104 ? 0.150 5.177 2.448 1.00 90.38 104 PHE A O 1
ATOM 822 N N . HIS A 1 105 ? -0.804 6.272 4.147 1.00 94.19 105 HIS A N 1
ATOM 823 C CA . HIS A 1 105 ? -1.452 5.072 4.688 1.00 94.19 105 HIS A CA 1
ATOM 824 C C . HIS A 1 105 ? -2.491 4.490 3.724 1.00 94.19 105 HIS A C 1
ATOM 826 O O . HIS A 1 105 ? -2.581 3.271 3.551 1.00 94.19 105 HIS A O 1
ATOM 832 N N . VAL A 1 106 ? -3.243 5.359 3.052 1.00 94.56 106 VAL A N 1
ATOM 833 C CA . VAL A 1 106 ? -4.241 4.967 2.054 1.00 94.56 106 VAL A CA 1
ATOM 834 C C . VAL A 1 106 ? -3.589 4.439 0.774 1.00 94.56 106 VAL A C 1
ATOM 836 O O . VAL A 1 106 ? -4.098 3.481 0.193 1.00 94.56 106 VAL A O 1
ATOM 839 N N . LEU A 1 107 ? -2.416 4.946 0.378 1.00 93.25 107 LEU A N 1
ATOM 840 C CA . LEU A 1 107 ? -1.612 4.317 -0.674 1.00 93.25 107 LEU A CA 1
ATOM 841 C C . LEU A 1 107 ? -1.255 2.872 -0.306 1.00 93.25 107 LEU A C 1
ATOM 843 O O . LEU A 1 107 ? -1.509 1.962 -1.093 1.00 93.25 107 LEU A O 1
ATOM 847 N N . VAL A 1 108 ? -0.704 2.649 0.892 1.00 95.31 108 VAL A N 1
ATOM 848 C CA . VAL A 1 108 ? -0.337 1.299 1.351 1.00 95.31 108 VAL A CA 1
ATOM 849 C C . VAL A 1 108 ? -1.564 0.382 1.366 1.00 95.31 108 VAL A C 1
ATOM 851 O O . VAL A 1 108 ? -1.483 -0.749 0.890 1.00 95.31 108 VAL A O 1
ATOM 854 N N . SER A 1 109 ? -2.715 0.882 1.828 1.00 96.81 109 SER A N 1
ATOM 855 C CA . SER A 1 109 ? -3.998 0.172 1.754 1.00 96.81 109 SER A CA 1
ATOM 856 C C . SER A 1 109 ? -4.367 -0.212 0.315 1.00 96.81 109 SER A C 1
ATOM 858 O O . SER A 1 109 ? -4.667 -1.374 0.039 1.00 96.81 109 SER A O 1
ATOM 860 N N . SER A 1 110 ? -4.278 0.731 -0.627 1.00 95.69 110 SER A N 1
ATOM 861 C CA . SER A 1 110 ? -4.579 0.499 -2.041 1.00 95.69 110 SER A CA 1
ATOM 862 C C . SER A 1 110 ? -3.709 -0.597 -2.657 1.00 95.69 110 SER A C 1
ATOM 864 O O . SER A 1 110 ? -4.214 -1.454 -3.383 1.00 95.69 110 SER A O 1
ATOM 866 N N . VAL A 1 111 ? -2.401 -0.562 -2.401 1.00 95.56 111 VAL A N 1
ATOM 867 C CA . VAL A 1 111 ? -1.451 -1.538 -2.953 1.00 95.56 111 VAL A CA 1
ATOM 868 C C . VAL A 1 111 ? -1.658 -2.901 -2.290 1.00 95.56 111 VAL A C 1
ATOM 870 O O . VAL A 1 111 ? -1.631 -3.922 -2.970 1.00 95.56 111 VAL A O 1
ATOM 873 N N . ALA A 1 112 ? -1.964 -2.934 -0.991 1.00 97.31 112 ALA A N 1
ATOM 874 C CA . ALA A 1 112 ? -2.294 -4.165 -0.281 1.00 97.31 112 ALA A CA 1
ATOM 875 C C . ALA A 1 112 ? -3.591 -4.809 -0.802 1.00 97.31 112 ALA A C 1
ATOM 877 O O . ALA A 1 112 ? -3.619 -6.020 -1.013 1.00 97.31 112 ALA A O 1
ATOM 878 N N . PHE A 1 113 ? -4.637 -4.027 -1.106 1.00 97.75 113 PHE A N 1
ATOM 879 C CA . PHE A 1 113 ? -5.821 -4.552 -1.798 1.00 97.75 113 PHE A CA 1
ATOM 880 C C . PHE A 1 113 ? -5.484 -5.122 -3.170 1.00 97.75 113 PHE A C 1
ATOM 882 O O . PHE A 1 113 ? -6.035 -6.155 -3.543 1.00 97.75 113 PHE A O 1
ATOM 889 N N . TYR A 1 114 ? -4.599 -4.463 -3.922 1.00 96.19 114 TYR A N 1
ATOM 890 C CA . TYR A 1 114 ? -4.180 -4.944 -5.235 1.00 96.19 114 TYR A CA 1
ATOM 891 C C . TYR A 1 114 ? -3.454 -6.292 -5.127 1.00 96.19 114 TYR A C 1
ATOM 893 O O . TYR A 1 114 ? -3.833 -7.236 -5.819 1.00 96.19 114 TYR A O 1
ATOM 901 N N . ALA A 1 115 ? -2.481 -6.399 -4.216 1.00 95.38 115 ALA A N 1
ATOM 902 C CA . ALA A 1 115 ? -1.724 -7.624 -3.951 1.00 95.38 115 ALA A CA 1
ATOM 903 C C . ALA A 1 115 ? -2.613 -8.770 -3.431 1.00 95.38 115 ALA A C 1
ATOM 905 O O . ALA A 1 115 ? -2.411 -9.923 -3.794 1.00 95.38 115 ALA A O 1
ATOM 906 N N . ALA A 1 116 ? -3.650 -8.463 -2.647 1.00 95.81 116 ALA A N 1
ATOM 907 C CA . ALA A 1 116 ? -4.645 -9.440 -2.197 1.00 95.81 116 ALA A CA 1
ATOM 908 C C . ALA A 1 116 ? -5.719 -9.785 -3.256 1.00 95.81 116 ALA A C 1
ATOM 910 O O . ALA A 1 116 ? -6.634 -10.553 -2.978 1.00 95.81 116 ALA A O 1
ATOM 911 N N . GLY A 1 117 ? -5.653 -9.222 -4.470 1.00 94.88 117 GLY A N 1
ATOM 912 C CA . GLY A 1 117 ? -6.602 -9.508 -5.555 1.00 94.88 117 GLY A CA 1
ATOM 913 C C . GLY A 1 117 ? -7.930 -8.737 -5.492 1.00 94.88 117 GLY A C 1
ATOM 914 O O . GLY A 1 117 ? -8.810 -8.945 -6.331 1.00 94.88 117 GLY A O 1
ATOM 915 N N . HIS A 1 118 ? -8.090 -7.790 -4.565 1.00 96.56 118 HIS A N 1
ATOM 916 C CA . HIS A 1 118 ? -9.275 -6.932 -4.450 1.00 96.56 118 HIS A CA 1
ATOM 917 C C . HIS A 1 118 ? -9.180 -5.703 -5.367 1.00 96.56 118 HIS A C 1
ATOM 919 O O . HIS A 1 118 ? -9.212 -4.554 -4.916 1.00 96.56 118 HIS A O 1
ATOM 925 N N . TYR A 1 119 ? -9.096 -5.931 -6.681 1.00 95.06 119 TYR A N 1
ATOM 926 C CA . TYR A 1 119 ? -8.814 -4.881 -7.669 1.00 95.06 119 TYR A CA 1
ATOM 927 C C . TYR A 1 119 ? -9.804 -3.712 -7.655 1.00 95.06 119 TYR A C 1
ATOM 929 O O . TYR A 1 119 ? -9.387 -2.570 -7.813 1.00 95.06 119 TYR A O 1
ATOM 937 N N . SER A 1 120 ? -11.098 -3.957 -7.425 1.00 95.12 120 SER A N 1
ATOM 938 C CA . SER A 1 120 ? -12.093 -2.877 -7.346 1.00 95.12 120 SER A CA 1
ATOM 939 C C . SER A 1 120 ? -11.860 -1.965 -6.141 1.00 95.12 120 SER A C 1
ATOM 941 O O . SER A 1 120 ? -12.012 -0.751 -6.250 1.00 95.12 120 SER A O 1
ATOM 943 N N . ARG A 1 121 ? -11.452 -2.535 -4.999 1.00 96.00 121 ARG A N 1
ATOM 944 C CA . ARG A 1 121 ? -11.126 -1.763 -3.791 1.00 96.00 121 ARG A CA 1
ATOM 945 C C . ARG A 1 121 ? -9.838 -0.977 -4.005 1.00 96.00 121 ARG A C 1
ATOM 947 O O . ARG A 1 121 ? -9.830 0.223 -3.780 1.00 96.00 121 ARG A O 1
ATOM 954 N N . ALA A 1 122 ? -8.806 -1.622 -4.550 1.00 96.06 122 ALA A N 1
ATOM 955 C CA . ALA A 1 122 ? -7.563 -0.956 -4.933 1.00 96.06 122 ALA A CA 1
ATOM 956 C C . ALA A 1 122 ? -7.809 0.210 -5.907 1.00 96.06 122 ALA A C 1
ATOM 958 O O . ALA A 1 122 ? -7.283 1.302 -5.720 1.00 96.06 122 ALA A O 1
ATOM 959 N N . PHE A 1 123 ? -8.661 0.009 -6.916 1.00 94.50 123 PHE A N 1
ATOM 960 C CA . PHE A 1 123 ? -9.029 1.045 -7.878 1.00 94.50 123 PHE A CA 1
ATOM 961 C C . PHE A 1 123 ? -9.628 2.269 -7.181 1.00 94.50 123 PHE A C 1
ATOM 963 O O . PHE A 1 123 ? -9.121 3.370 -7.375 1.00 94.50 123 PHE A O 1
ATOM 970 N N . VAL A 1 124 ? -10.661 2.084 -6.352 1.00 92.88 124 VAL A N 1
ATOM 971 C CA . VAL A 1 124 ? -11.335 3.190 -5.650 1.00 92.88 124 VAL A CA 1
ATOM 972 C C . VAL A 1 124 ? -10.381 3.876 -4.673 1.00 92.88 124 VAL A C 1
ATOM 974 O O . VAL A 1 124 ? -10.237 5.093 -4.713 1.00 92.88 124 VAL A O 1
ATOM 977 N N . THR A 1 125 ? -9.669 3.106 -3.851 1.00 92.75 125 THR A N 1
ATOM 978 C CA . THR A 1 125 ? -8.753 3.645 -2.842 1.00 92.75 125 THR A CA 1
ATOM 979 C C . THR A 1 125 ? -7.597 4.439 -3.465 1.00 92.75 125 THR A C 1
ATOM 981 O O . THR A 1 125 ? -7.225 5.489 -2.943 1.00 92.75 125 THR A O 1
ATOM 984 N N . SER A 1 126 ? -7.065 4.001 -4.613 1.00 91.56 126 SER A N 1
ATOM 985 C CA . SER A 1 126 ? -5.970 4.696 -5.308 1.00 91.56 126 SER A CA 1
ATOM 986 C C . SER A 1 126 ? -6.341 6.083 -5.845 1.00 91.56 126 SER A C 1
ATOM 988 O O . SER A 1 126 ? -5.467 6.944 -5.945 1.00 91.56 126 SER A O 1
ATOM 990 N N . GLN A 1 127 ? -7.615 6.325 -6.184 1.00 88.25 127 GLN A N 1
ATOM 991 C CA . GLN A 1 127 ? -8.054 7.614 -6.738 1.00 88.25 127 GLN A CA 1
ATOM 992 C C . GLN A 1 127 ? -7.855 8.755 -5.746 1.00 88.25 127 GLN A C 1
ATOM 994 O O . GLN A 1 127 ? -7.477 9.855 -6.135 1.00 88.25 127 GLN A O 1
ATOM 999 N N . ASN A 1 128 ? -8.047 8.474 -4.460 1.00 83.12 128 ASN A N 1
ATOM 1000 C CA . ASN A 1 128 ? -7.998 9.494 -3.419 1.00 83.12 128 ASN A CA 1
ATOM 1001 C C . ASN A 1 128 ? -6.574 10.023 -3.191 1.00 83.12 128 ASN A C 1
ATOM 1003 O O . ASN A 1 128 ? -6.401 11.100 -2.631 1.00 83.12 128 ASN A O 1
ATOM 1007 N N . VAL A 1 129 ? -5.549 9.277 -3.614 1.00 87.06 129 VAL A N 1
ATOM 1008 C CA . VAL A 1 129 ? -4.145 9.565 -3.286 1.00 87.06 129 VAL A CA 1
ATOM 1009 C C . VAL A 1 129 ? -3.286 9.913 -4.500 1.00 87.06 129 VAL A C 1
ATOM 1011 O O . VAL A 1 129 ? -2.143 10.322 -4.324 1.00 87.06 129 VAL A O 1
ATOM 1014 N N . GLU A 1 130 ? -3.800 9.805 -5.730 1.00 85.19 130 GLU A N 1
ATOM 1015 C CA . GLU A 1 130 ? -2.993 9.868 -6.963 1.00 85.19 130 GLU A CA 1
ATOM 1016 C C . GLU A 1 130 ? -2.234 11.189 -7.205 1.00 85.19 130 GLU A C 1
ATOM 1018 O O . GLU A 1 130 ? -1.338 11.245 -8.052 1.00 85.19 130 GLU A O 1
ATOM 1023 N N . SER A 1 131 ? -2.592 12.254 -6.487 1.00 84.00 131 SER A N 1
ATOM 1024 C CA . SER A 1 131 ? -1.965 13.576 -6.565 1.00 84.00 131 SER A CA 1
ATOM 1025 C C . SER A 1 131 ? -0.872 13.817 -5.516 1.00 84.00 131 SER A C 1
ATOM 1027 O O . SER A 1 131 ? -0.225 14.859 -5.569 1.00 84.00 131 SER A O 1
ATOM 1029 N N . GLN A 1 132 ? -0.646 12.886 -4.580 1.00 81.88 132 GLN A N 1
ATOM 1030 C CA . GLN A 1 132 ? 0.236 13.104 -3.423 1.00 81.88 132 GLN A CA 1
ATOM 1031 C C . GLN A 1 132 ? 1.723 13.191 -3.802 1.00 81.88 132 GLN A C 1
ATOM 1033 O O . GLN A 1 132 ? 2.429 14.076 -3.325 1.00 81.88 132 GLN A O 1
ATOM 1038 N N . THR A 1 133 ? 2.211 12.282 -4.652 1.00 85.12 133 THR A N 1
ATOM 1039 C CA . THR A 1 133 ? 3.583 12.303 -5.193 1.00 85.12 133 THR A CA 1
ATOM 1040 C C . THR A 1 133 ? 3.609 11.745 -6.616 1.00 85.12 133 THR A C 1
ATOM 1042 O O . THR A 1 133 ? 2.666 11.085 -7.064 1.00 85.12 133 THR A O 1
ATOM 1045 N N . ALA A 1 134 ? 4.708 11.974 -7.341 1.00 89.69 134 ALA A N 1
ATOM 1046 C CA . ALA A 1 134 ? 4.891 11.406 -8.677 1.00 89.69 134 ALA A CA 1
ATOM 1047 C C . ALA A 1 134 ? 4.872 9.866 -8.655 1.00 89.69 134 ALA A C 1
ATOM 1049 O O . ALA A 1 134 ? 4.185 9.256 -9.475 1.00 89.69 134 ALA A O 1
ATOM 1050 N N . ALA A 1 135 ? 5.560 9.241 -7.689 1.00 89.88 135 ALA A N 1
ATOM 1051 C CA . ALA A 1 135 ? 5.556 7.790 -7.508 1.00 89.88 135 ALA A CA 1
ATOM 1052 C C . ALA A 1 135 ? 4.134 7.255 -7.277 1.00 89.88 135 ALA A C 1
ATOM 1054 O O . ALA A 1 135 ? 3.698 6.333 -7.969 1.00 89.88 135 ALA A O 1
ATOM 1055 N N . VAL A 1 136 ? 3.377 7.893 -6.378 1.00 88.88 136 VAL A N 1
ATOM 1056 C CA . VAL A 1 136 ? 1.983 7.534 -6.083 1.00 88.88 136 VAL A CA 1
ATOM 1057 C C . VAL A 1 136 ? 1.108 7.625 -7.332 1.00 88.88 136 VAL A C 1
ATOM 1059 O O . VAL A 1 136 ? 0.336 6.710 -7.610 1.00 88.88 136 VAL A O 1
ATOM 1062 N N . GLY A 1 137 ? 1.244 8.692 -8.122 1.00 92.12 137 GLY A N 1
ATOM 1063 C CA . GLY A 1 137 ? 0.482 8.859 -9.359 1.00 92.12 137 GLY A CA 1
ATOM 1064 C C . GLY A 1 137 ? 0.771 7.768 -10.396 1.00 92.12 137 GLY A C 1
ATOM 1065 O O . GLY A 1 137 ? -0.150 7.297 -11.067 1.00 92.12 137 GLY A O 1
ATOM 1066 N N . ILE A 1 138 ? 2.031 7.334 -10.518 1.00 94.94 138 ILE A N 1
ATOM 1067 C CA . ILE A 1 138 ? 2.426 6.216 -11.393 1.00 94.94 138 ILE A CA 1
ATOM 1068 C C . ILE A 1 138 ? 1.795 4.912 -10.887 1.00 94.94 138 ILE A C 1
ATOM 1070 O O . ILE A 1 138 ? 1.155 4.194 -11.656 1.00 94.94 138 ILE A O 1
ATOM 1074 N N . ILE A 1 139 ? 1.919 4.635 -9.590 1.00 93.25 139 ILE A N 1
ATOM 1075 C CA . ILE A 1 139 ? 1.357 3.447 -8.935 1.00 93.25 139 ILE A CA 1
ATOM 1076 C C . ILE A 1 139 ? -0.163 3.382 -9.115 1.00 93.25 139 ILE A C 1
ATOM 1078 O O . ILE A 1 139 ? -0.697 2.354 -9.531 1.00 93.25 139 ILE A O 1
ATOM 1082 N N . ALA A 1 140 ? -0.863 4.490 -8.874 1.00 92.56 140 ALA A N 1
ATOM 1083 C CA . ALA A 1 140 ? -2.306 4.584 -9.049 1.00 92.56 140 ALA A CA 1
ATOM 1084 C C . ALA A 1 140 ? -2.718 4.375 -10.515 1.00 92.56 140 ALA A C 1
ATOM 1086 O O . ALA A 1 140 ? -3.692 3.676 -10.793 1.00 92.56 140 ALA A O 1
ATOM 1087 N N . ALA A 1 141 ? -1.987 4.940 -11.481 1.00 94.56 141 ALA A N 1
ATOM 1088 C CA . ALA A 1 141 ? -2.258 4.701 -12.899 1.00 94.56 141 ALA A CA 1
ATOM 1089 C C . ALA A 1 141 ? -2.074 3.219 -13.279 1.00 94.56 141 ALA A C 1
ATOM 1091 O O . ALA A 1 141 ? -2.910 2.664 -13.995 1.00 94.56 141 ALA A O 1
ATOM 1092 N N . PHE A 1 142 ? -1.043 2.558 -12.743 1.00 94.12 142 PHE A N 1
ATOM 1093 C CA . PHE A 1 142 ? -0.801 1.128 -12.944 1.00 94.12 142 PHE A CA 1
ATOM 1094 C C . PHE A 1 142 ? -1.905 0.249 -12.344 1.00 94.12 142 PHE A C 1
ATOM 1096 O O . PHE A 1 142 ? -2.498 -0.553 -13.065 1.00 94.12 142 PHE A O 1
ATOM 1103 N N . ILE A 1 143 ? -2.251 0.445 -11.066 1.00 92.81 143 ILE A N 1
ATOM 1104 C CA . ILE A 1 143 ? -3.317 -0.300 -10.369 1.00 92.81 143 ILE A CA 1
ATOM 1105 C C . ILE A 1 143 ? -4.650 -0.184 -11.116 1.00 92.81 143 ILE A C 1
ATOM 1107 O O . ILE A 1 143 ? -5.371 -1.170 -11.282 1.00 92.81 143 ILE A O 1
ATOM 1111 N N . ARG A 1 144 ? -4.968 1.018 -11.609 1.00 92.06 144 ARG A N 1
ATOM 1112 C CA . ARG A 1 144 ? -6.208 1.286 -12.348 1.00 92.06 144 ARG A CA 1
ATOM 1113 C C . ARG A 1 144 ? -6.182 0.809 -13.797 1.00 92.06 144 ARG A C 1
ATOM 1115 O O . ARG A 1 144 ? -7.209 0.887 -14.468 1.00 92.06 144 ARG A O 1
ATOM 1122 N N . LYS A 1 145 ? -5.036 0.318 -14.277 1.00 92.25 145 LYS A N 1
ATOM 1123 C CA . LYS A 1 145 ? -4.801 -0.054 -15.679 1.00 92.25 145 LYS A CA 1
ATOM 1124 C C . LYS A 1 145 ? -5.053 1.110 -16.647 1.00 92.25 145 LYS A C 1
ATOM 1126 O O . LYS A 1 145 ? -5.407 0.890 -17.805 1.00 92.25 145 LYS A O 1
ATOM 1131 N N . ASP A 1 146 ? -4.844 2.349 -16.198 1.00 94.50 146 ASP A N 1
ATOM 1132 C CA . ASP A 1 146 ? -4.872 3.530 -17.063 1.00 94.50 146 ASP A CA 1
ATOM 1133 C C . ASP A 1 146 ? -3.515 3.676 -17.756 1.00 94.50 146 ASP A C 1
ATOM 1135 O O . ASP A 1 146 ? -2.646 4.453 -17.355 1.00 94.50 146 ASP A O 1
ATOM 1139 N N . ILE A 1 147 ? -3.327 2.870 -18.801 1.00 95.19 147 ILE A N 1
ATOM 1140 C CA . ILE A 1 147 ? -2.056 2.762 -19.524 1.00 95.19 147 ILE A CA 1
ATOM 1141 C C . ILE A 1 147 ? -1.645 4.100 -20.146 1.00 95.19 147 ILE A C 1
ATOM 1143 O O . ILE A 1 147 ? -0.458 4.415 -20.199 1.00 95.19 147 ILE A O 1
ATOM 1147 N N . LYS A 1 148 ? -2.610 4.913 -20.590 1.00 96.50 148 LYS A N 1
ATOM 1148 C CA . LYS A 1 148 ? -2.321 6.209 -21.210 1.00 96.50 148 LYS A CA 1
ATOM 1149 C C . LYS A 1 148 ? -1.719 7.169 -20.186 1.00 96.50 148 LYS A C 1
ATOM 1151 O O . LYS A 1 148 ? -0.651 7.728 -20.436 1.00 96.50 148 LYS A O 1
ATOM 1156 N N . THR A 1 149 ? -2.381 7.329 -19.041 1.00 96.12 149 THR A N 1
ATOM 1157 C CA . THR A 1 149 ? -1.880 8.177 -17.952 1.00 96.12 149 THR A CA 1
ATOM 1158 C C . THR A 1 149 ? -0.581 7.621 -17.381 1.00 96.12 149 THR A C 1
ATOM 1160 O O . THR A 1 149 ? 0.339 8.384 -17.095 1.00 96.12 149 THR A O 1
ATOM 1163 N N . LEU A 1 150 ? -0.461 6.296 -17.270 1.00 96.56 150 LEU A N 1
ATOM 1164 C CA . LEU A 1 150 ? 0.763 5.646 -16.814 1.00 96.56 150 LEU A CA 1
ATOM 1165 C C . LEU A 1 150 ? 1.949 5.990 -17.721 1.00 96.56 150 LEU A C 1
ATOM 1167 O O . LEU A 1 150 ? 2.951 6.486 -17.220 1.00 96.56 150 LEU A O 1
ATOM 1171 N N . ILE A 1 151 ? 1.832 5.813 -19.042 1.00 97.19 151 ILE A N 1
ATOM 1172 C CA . ILE A 1 151 ? 2.903 6.155 -19.995 1.00 97.19 151 ILE A CA 1
ATOM 1173 C C . ILE A 1 151 ? 3.282 7.636 -19.894 1.00 97.19 151 ILE A C 1
ATOM 1175 O O . ILE A 1 151 ? 4.466 7.965 -19.908 1.00 97.19 151 ILE A O 1
ATOM 1179 N N . GLN A 1 152 ? 2.300 8.533 -19.765 1.00 97.19 152 GLN A N 1
ATOM 1180 C CA . GLN A 1 152 ? 2.577 9.959 -19.599 1.00 97.19 152 GLN A CA 1
ATOM 1181 C C . GLN A 1 152 ? 3.424 10.223 -18.346 1.00 97.19 152 GLN A C 1
ATOM 1183 O O . GLN A 1 152 ? 4.487 10.834 -18.447 1.00 97.19 152 GLN A O 1
ATOM 1188 N N . ARG A 1 153 ? 2.993 9.716 -17.185 1.00 96.69 153 ARG A N 1
ATOM 1189 C CA . ARG A 1 153 ? 3.702 9.903 -15.910 1.00 96.69 153 ARG A CA 1
ATOM 1190 C C . ARG A 1 153 ? 5.083 9.241 -15.912 1.00 96.69 153 ARG A C 1
ATOM 1192 O O . ARG A 1 153 ? 6.036 9.795 -15.369 1.00 96.69 153 ARG A O 1
ATOM 1199 N N . LEU A 1 154 ? 5.216 8.079 -16.555 1.00 97.69 154 LEU A N 1
ATOM 1200 C CA . LEU A 1 154 ? 6.506 7.417 -16.755 1.00 97.69 154 LEU A CA 1
ATOM 1201 C C . LEU A 1 154 ? 7.451 8.293 -17.579 1.00 97.69 154 LEU A C 1
ATOM 1203 O O . LEU A 1 154 ? 8.593 8.491 -17.178 1.00 97.69 154 LEU A O 1
ATOM 1207 N N . ASN A 1 155 ? 6.983 8.865 -18.687 1.00 97.19 155 ASN A N 1
ATOM 1208 C CA . ASN A 1 155 ? 7.799 9.747 -19.519 1.00 97.19 155 ASN A CA 1
ATOM 1209 C C . ASN A 1 155 ? 8.242 11.007 -18.762 1.00 97.19 155 ASN A C 1
ATOM 1211 O O . ASN A 1 155 ? 9.403 11.396 -18.862 1.00 97.19 155 ASN A O 1
ATOM 1215 N N . GLU A 1 156 ? 7.355 11.608 -17.965 1.00 95.88 156 GLU A N 1
ATOM 1216 C CA . GLU A 1 156 ? 7.677 12.768 -17.120 1.00 95.88 156 GLU A CA 1
ATOM 1217 C C . GLU A 1 156 ? 8.821 12.472 -16.133 1.00 95.88 156 GLU A C 1
ATOM 1219 O O . GLU A 1 156 ? 9.678 13.326 -15.904 1.00 95.88 156 GLU A O 1
ATOM 1224 N N . VAL A 1 157 ? 8.877 11.258 -15.576 1.00 96.31 157 VAL A N 1
ATOM 1225 C CA . VAL A 1 157 ? 9.916 10.856 -14.612 1.00 96.31 157 VAL A CA 1
ATOM 1226 C C . VAL A 1 157 ? 11.182 10.319 -15.279 1.00 96.31 157 VAL A C 1
ATOM 1228 O O . VAL A 1 157 ? 12.278 10.582 -14.786 1.00 96.31 157 VAL A O 1
ATOM 1231 N N . LEU A 1 158 ? 11.060 9.555 -16.366 1.00 96.38 158 LEU A N 1
ATOM 1232 C CA . LEU A 1 158 ? 12.177 8.826 -16.978 1.00 96.38 158 LEU A CA 1
ATOM 1233 C C . LEU A 1 158 ? 12.922 9.633 -18.045 1.00 96.38 158 LEU A C 1
ATOM 1235 O O . LEU A 1 158 ? 14.088 9.340 -18.304 1.00 96.38 158 LEU A O 1
ATOM 1239 N N . LEU A 1 159 ? 12.274 10.628 -18.660 1.00 95.38 159 LEU A N 1
ATOM 1240 C CA . LEU A 1 159 ? 12.872 11.456 -19.715 1.00 95.38 159 LEU A CA 1
ATOM 1241 C C . LEU A 1 159 ? 13.319 12.838 -19.221 1.00 95.38 159 LEU A C 1
ATOM 1243 O O . LEU A 1 159 ? 13.896 13.605 -19.994 1.00 95.38 159 LEU A O 1
ATOM 1247 N N . ARG A 1 160 ? 13.059 13.183 -17.953 1.00 92.62 160 ARG A N 1
ATOM 1248 C CA . ARG A 1 160 ? 13.550 14.436 -17.363 1.00 92.62 160 ARG A CA 1
ATOM 1249 C C . ARG A 1 160 ? 15.058 14.380 -17.123 1.00 92.62 160 ARG A C 1
ATOM 1251 O O . ARG A 1 160 ? 15.619 13.327 -16.828 1.00 92.62 160 ARG A O 1
ATOM 1258 N N . ASN A 1 161 ? 15.696 15.546 -17.170 1.00 92.56 161 ASN A N 1
ATOM 1259 C CA . ASN A 1 161 ? 17.075 15.692 -16.713 1.00 92.56 161 ASN A CA 1
ATOM 1260 C C . ASN A 1 161 ? 17.165 15.452 -15.201 1.00 92.56 161 ASN A C 1
ATOM 1262 O O . ASN A 1 161 ? 16.228 15.763 -14.460 1.00 92.56 161 ASN A O 1
ATOM 1266 N N . THR A 1 162 ? 18.308 14.945 -14.744 1.00 92.31 162 THR A N 1
ATOM 1267 C CA . THR A 1 162 ? 18.603 14.842 -13.312 1.00 92.31 162 THR A CA 1
ATOM 1268 C C . THR A 1 162 ? 18.582 16.244 -12.691 1.00 92.31 162 THR A C 1
ATOM 1270 O O . THR A 1 162 ? 19.328 17.110 -13.161 1.00 92.31 162 THR A O 1
ATOM 1273 N N . PRO A 1 163 ? 17.726 16.503 -11.687 1.00 91.50 163 PRO A N 1
ATOM 1274 C CA . PRO A 1 163 ? 17.691 17.791 -11.011 1.00 91.50 163 PRO A CA 1
ATOM 1275 C C . PRO A 1 163 ? 18.921 17.963 -10.111 1.00 91.50 163 PRO A C 1
ATOM 1277 O O . PRO A 1 163 ? 19.642 17.007 -9.822 1.00 91.50 163 PRO A O 1
ATOM 1280 N N . ALA A 1 164 ? 19.157 19.193 -9.662 1.00 92.69 164 ALA A N 1
ATOM 1281 C CA . ALA A 1 164 ? 19.997 19.413 -8.491 1.00 92.69 164 ALA A CA 1
ATOM 1282 C C . ALA A 1 164 ? 19.208 19.013 -7.235 1.00 92.69 164 ALA A C 1
ATOM 1284 O O . ALA A 1 164 ? 17.994 19.207 -7.195 1.00 92.69 164 ALA A O 1
ATOM 1285 N N . PHE A 1 165 ? 19.898 18.468 -6.238 1.00 93.38 165 PHE A N 1
ATOM 1286 C CA . PHE A 1 165 ? 19.304 18.046 -4.969 1.00 93.38 165 PHE A CA 1
ATOM 1287 C C . PHE A 1 165 ? 19.749 19.010 -3.872 1.00 93.38 165 PHE A C 1
ATOM 1289 O O . PHE A 1 165 ? 20.942 19.324 -3.801 1.00 93.38 165 PHE A O 1
ATOM 1296 N N . GLU A 1 166 ? 18.812 19.504 -3.061 1.00 90.31 166 GLU A N 1
ATOM 1297 C CA . GLU A 1 166 ? 19.133 20.423 -1.964 1.00 90.31 166 GLU A CA 1
ATOM 1298 C C . GLU A 1 166 ? 19.661 19.652 -0.752 1.00 90.31 166 GLU A C 1
ATOM 1300 O O . GLU A 1 166 ? 20.615 20.091 -0.103 1.00 90.31 166 GLU A O 1
ATOM 1305 N N . ASP A 1 167 ? 19.103 18.467 -0.498 1.00 90.88 167 ASP A N 1
ATOM 1306 C CA . ASP A 1 167 ? 19.545 17.563 0.556 1.00 90.88 167 ASP A CA 1
ATOM 1307 C C . ASP A 1 167 ? 19.441 16.068 0.175 1.00 90.88 167 ASP A C 1
ATOM 1309 O O . ASP A 1 167 ? 19.147 15.691 -0.963 1.00 90.88 167 ASP A O 1
ATOM 1313 N N . GLN A 1 168 ? 19.758 15.198 1.141 1.00 88.12 168 GLN A N 1
ATOM 1314 C CA . GLN A 1 168 ? 19.693 13.744 0.969 1.00 88.12 168 GLN A CA 1
ATOM 1315 C C . GLN A 1 168 ? 18.251 13.233 0.825 1.00 88.12 168 GLN A C 1
ATOM 1317 O O . GLN A 1 168 ? 18.030 12.250 0.126 1.00 88.12 168 GLN A O 1
ATOM 1322 N N . THR A 1 169 ? 17.279 13.891 1.455 1.00 87.44 169 THR A N 1
ATOM 1323 C CA . THR A 1 169 ? 15.862 13.511 1.404 1.00 87.44 169 THR A CA 1
ATOM 1324 C C . THR A 1 169 ? 15.320 13.692 -0.010 1.00 87.44 169 THR A C 1
ATOM 1326 O O . THR A 1 169 ? 14.688 12.783 -0.546 1.00 87.44 169 THR A O 1
ATOM 1329 N N . ASP A 1 170 ? 15.636 14.822 -0.647 1.00 87.88 170 ASP A N 1
ATOM 1330 C CA . ASP A 1 170 ? 15.260 15.107 -2.035 1.00 87.88 170 ASP A CA 1
ATOM 1331 C C . ASP A 1 170 ? 15.860 14.090 -3.011 1.00 87.88 170 ASP A C 1
ATOM 1333 O O . ASP A 1 170 ? 15.203 13.639 -3.957 1.00 87.88 170 ASP A O 1
ATOM 1337 N N . LEU A 1 171 ? 17.126 13.724 -2.786 1.00 90.25 171 LEU A N 1
ATOM 1338 C CA . LEU A 1 171 ? 17.807 12.695 -3.563 1.00 90.25 171 LEU A CA 1
ATOM 1339 C C . LEU A 1 171 ? 17.120 11.336 -3.389 1.00 90.25 171 LEU A C 1
ATOM 1341 O O . LEU A 1 171 ? 16.832 10.669 -4.383 1.00 90.25 171 LEU A O 1
ATOM 1345 N N . ASP A 1 172 ? 16.835 10.936 -2.153 1.00 89.56 172 ASP A N 1
ATOM 1346 C CA . ASP A 1 172 ? 16.218 9.649 -1.837 1.00 89.56 172 ASP A CA 1
ATOM 1347 C C . ASP A 1 172 ? 14.801 9.542 -2.432 1.00 89.56 172 ASP A C 1
ATOM 1349 O O . ASP A 1 172 ? 14.499 8.551 -3.105 1.00 89.56 172 ASP A O 1
ATOM 1353 N N . GLU A 1 173 ? 13.959 10.578 -2.296 1.00 87.56 173 GLU A N 1
ATOM 1354 C CA . GLU A 1 173 ? 12.622 10.628 -2.914 1.00 87.56 173 GLU A CA 1
ATOM 1355 C C . GLU A 1 173 ? 12.715 10.511 -4.444 1.00 87.56 173 GLU A C 1
ATOM 1357 O O . GLU A 1 173 ? 11.953 9.770 -5.084 1.00 87.56 173 GLU A O 1
ATOM 1362 N N . TRP A 1 174 ? 13.675 11.214 -5.053 1.00 91.31 174 TRP A N 1
ATOM 1363 C CA . TRP A 1 174 ? 13.902 11.149 -6.493 1.00 91.31 174 TRP A CA 1
ATOM 1364 C C . TRP A 1 174 ? 14.331 9.751 -6.942 1.00 91.31 174 TRP A C 1
ATOM 1366 O O . TRP A 1 174 ? 13.777 9.238 -7.920 1.00 91.31 174 TRP A O 1
ATOM 1376 N N . VAL A 1 175 ? 15.277 9.121 -6.237 1.00 91.62 175 VAL A N 1
ATOM 1377 C CA . VAL A 1 175 ? 15.774 7.777 -6.564 1.00 91.62 175 VAL A CA 1
ATOM 1378 C C . VAL A 1 175 ? 14.651 6.751 -6.450 1.00 91.62 175 VAL A C 1
ATOM 1380 O O . VAL A 1 175 ? 14.447 5.981 -7.391 1.00 91.62 175 VAL A O 1
ATOM 1383 N N . VAL A 1 176 ? 13.881 6.774 -5.358 1.00 91.06 176 VAL A N 1
ATOM 1384 C CA . VAL A 1 176 ? 12.732 5.877 -5.152 1.00 91.06 176 VAL A CA 1
ATOM 1385 C C . VAL A 1 176 ? 11.701 6.059 -6.266 1.00 91.06 176 VAL A C 1
ATOM 1387 O O . VAL A 1 176 ? 11.271 5.080 -6.881 1.00 91.06 176 VAL A O 1
ATOM 1390 N N . THR A 1 177 ? 11.364 7.305 -6.608 1.00 92.62 177 THR A N 1
ATOM 1391 C CA . THR A 1 177 ? 10.416 7.612 -7.690 1.00 92.62 177 THR A CA 1
ATOM 1392 C C . THR A 1 177 ? 10.891 7.071 -9.040 1.00 92.62 177 THR A C 1
ATOM 1394 O O . THR A 1 177 ? 10.112 6.464 -9.777 1.00 92.62 177 THR A O 1
ATOM 1397 N N . VAL A 1 178 ? 12.169 7.267 -9.380 1.00 95.00 178 VAL A N 1
ATOM 1398 C CA . VAL A 1 178 ? 12.749 6.779 -10.641 1.00 95.00 178 VAL A CA 1
ATOM 1399 C C . VAL A 1 178 ? 12.795 5.253 -10.674 1.00 95.00 178 VAL A C 1
ATOM 1401 O O . VAL A 1 178 ? 12.479 4.662 -11.706 1.00 95.00 178 VAL A O 1
ATOM 1404 N N . ALA A 1 179 ? 13.153 4.606 -9.567 1.00 94.56 179 ALA A N 1
ATOM 1405 C CA . ALA A 1 179 ? 13.201 3.153 -9.470 1.00 94.56 179 ALA A CA 1
ATOM 1406 C C . ALA A 1 179 ? 11.803 2.524 -9.624 1.00 94.56 179 ALA A C 1
ATOM 1408 O O . ALA A 1 179 ? 11.632 1.606 -10.428 1.00 94.56 179 ALA A O 1
ATOM 1409 N N . ILE A 1 180 ? 10.779 3.080 -8.964 1.00 94.12 180 ILE A N 1
ATOM 1410 C CA . ILE A 1 180 ? 9.374 2.671 -9.145 1.00 94.12 180 ILE A CA 1
ATOM 1411 C C . ILE A 1 180 ? 8.938 2.868 -10.602 1.00 94.12 180 ILE A C 1
ATOM 1413 O O . ILE A 1 180 ? 8.365 1.959 -11.204 1.00 94.12 180 ILE A O 1
ATOM 1417 N N . ALA A 1 181 ? 9.244 4.022 -11.201 1.00 96.12 181 ALA A N 1
ATOM 1418 C CA . ALA A 1 181 ? 8.910 4.296 -12.596 1.00 96.12 181 ALA A CA 1
ATOM 1419 C C . ALA A 1 181 ? 9.560 3.281 -13.551 1.00 96.12 181 ALA A C 1
ATOM 1421 O O . ALA A 1 181 ? 8.890 2.726 -14.420 1.00 96.12 181 ALA A O 1
ATOM 1422 N N . ARG A 1 182 ? 10.852 2.979 -13.373 1.00 96.69 182 ARG A N 1
ATOM 1423 C CA . ARG A 1 182 ? 11.554 1.970 -14.180 1.00 96.69 182 ARG A CA 1
ATOM 1424 C C . ARG A 1 182 ? 10.955 0.584 -13.997 1.00 96.69 182 ARG A C 1
ATOM 1426 O O . ARG A 1 182 ? 10.745 -0.105 -14.990 1.00 96.69 182 ARG A O 1
ATOM 1433 N N . SER A 1 183 ? 10.654 0.201 -12.758 1.00 96.19 183 SER A N 1
ATOM 1434 C CA . SER A 1 183 ? 10.025 -1.083 -12.460 1.00 96.19 183 SER A CA 1
ATOM 1435 C C . SER A 1 183 ? 8.688 -1.235 -13.186 1.00 96.19 183 SER A C 1
ATOM 1437 O O . SER A 1 183 ? 8.484 -2.200 -13.919 1.00 96.19 183 SER A O 1
ATOM 1439 N N . LEU A 1 184 ? 7.804 -0.238 -13.083 1.00 95.56 184 LEU A N 1
ATOM 1440 C CA . LEU A 1 184 ? 6.485 -0.293 -13.713 1.00 95.56 184 LEU A CA 1
ATOM 1441 C C . LEU A 1 184 ? 6.546 -0.164 -15.241 1.00 95.56 184 LEU A C 1
ATOM 1443 O O . LEU A 1 184 ? 5.735 -0.779 -15.931 1.00 95.56 184 LEU A O 1
ATOM 1447 N N . ALA A 1 185 ? 7.531 0.552 -15.791 1.00 97.06 185 ALA A N 1
ATOM 1448 C CA . ALA A 1 185 ? 7.804 0.533 -17.227 1.00 97.06 185 ALA A CA 1
ATOM 1449 C C . ALA A 1 185 ? 8.207 -0.875 -17.700 1.00 97.06 185 ALA A C 1
ATOM 1451 O O . ALA A 1 185 ? 7.669 -1.374 -18.683 1.00 97.06 185 ALA A O 1
ATOM 1452 N N . MET A 1 186 ? 9.092 -1.557 -16.969 1.00 96.62 186 MET A N 1
ATOM 1453 C CA . MET A 1 186 ? 9.475 -2.939 -17.270 1.00 96.62 186 MET A CA 1
ATOM 1454 C C . MET A 1 186 ? 8.299 -3.912 -17.096 1.00 96.62 186 MET A C 1
ATOM 1456 O O . MET A 1 186 ? 8.115 -4.803 -17.921 1.00 96.62 186 MET A O 1
ATOM 1460 N N . ALA A 1 187 ? 7.449 -3.721 -16.086 1.00 94.31 187 ALA A N 1
ATOM 1461 C CA . ALA A 1 187 ? 6.230 -4.509 -15.925 1.00 94.31 187 ALA A CA 1
ATOM 1462 C C . ALA A 1 187 ? 5.273 -4.338 -17.121 1.00 94.31 187 ALA A C 1
ATOM 1464 O O . ALA A 1 187 ? 4.691 -5.319 -17.585 1.00 94.31 187 ALA A O 1
ATOM 1465 N N . LEU A 1 188 ? 5.145 -3.124 -17.673 1.00 94.81 188 LEU A N 1
ATOM 1466 C CA . LEU A 1 188 ? 4.404 -2.900 -18.919 1.00 94.81 188 LEU A CA 1
ATOM 1467 C C . LEU A 1 188 ? 5.033 -3.637 -20.104 1.00 94.81 188 LEU A C 1
ATOM 1469 O O . LEU A 1 188 ? 4.314 -4.309 -20.841 1.00 94.81 188 LEU A O 1
ATOM 1473 N N . GLU A 1 189 ? 6.354 -3.557 -20.274 1.00 95.12 189 GLU A N 1
ATOM 1474 C CA . GLU A 1 189 ? 7.060 -4.297 -21.329 1.00 95.12 189 GLU A CA 1
ATOM 1475 C C . GLU A 1 189 ? 6.825 -5.808 -21.206 1.00 95.12 189 GLU A C 1
ATOM 1477 O O . GLU A 1 189 ? 6.557 -6.484 -22.199 1.00 95.12 189 GLU A O 1
ATOM 1482 N N . TYR A 1 190 ? 6.827 -6.348 -19.983 1.00 95.19 190 TYR A N 1
ATOM 1483 C CA . TYR A 1 190 ? 6.470 -7.744 -19.737 1.00 95.19 190 TYR A CA 1
ATOM 1484 C C . TYR A 1 190 ? 5.035 -8.066 -20.173 1.00 95.19 190 TYR A C 1
ATOM 1486 O O . TYR A 1 190 ? 4.823 -9.089 -20.819 1.00 95.19 190 TYR A O 1
ATOM 1494 N N . ILE A 1 191 ? 4.058 -7.206 -19.871 1.00 92.06 191 ILE A N 1
ATOM 1495 C CA . ILE A 1 191 ? 2.655 -7.415 -20.269 1.00 92.06 191 ILE A CA 1
ATOM 1496 C C . ILE A 1 191 ? 2.514 -7.515 -21.796 1.00 92.06 191 ILE A C 1
ATOM 1498 O O . ILE A 1 191 ? 1.720 -8.321 -22.280 1.00 92.06 191 ILE A O 1
ATOM 1502 N N . TYR A 1 192 ? 3.285 -6.733 -22.558 1.00 91.25 192 TYR A N 1
ATOM 1503 C CA . TYR A 1 192 ? 3.217 -6.743 -24.023 1.00 91.25 192 TYR A CA 1
ATOM 1504 C C . TYR A 1 192 ? 4.078 -7.828 -24.681 1.00 91.25 192 TYR A C 1
ATOM 1506 O O . TYR A 1 192 ? 3.662 -8.413 -25.680 1.00 91.25 192 TYR A O 1
ATOM 1514 N N . ILE A 1 193 ? 5.275 -8.090 -24.153 1.00 94.81 193 ILE A N 1
ATOM 1515 C CA . ILE A 1 193 ? 6.285 -8.952 -24.792 1.00 94.81 193 ILE A CA 1
ATOM 1516 C C . ILE A 1 193 ? 6.288 -10.369 -24.197 1.00 94.81 193 ILE A C 1
ATOM 1518 O O . ILE A 1 193 ? 6.647 -11.329 -24.876 1.00 94.81 193 ILE A O 1
ATOM 1522 N N . GLY A 1 194 ? 5.920 -10.522 -22.923 1.00 92.31 194 GLY A N 1
ATOM 1523 C CA . GLY A 1 194 ? 5.917 -11.797 -22.197 1.00 92.31 194 GLY A CA 1
ATOM 1524 C C . GLY A 1 194 ? 7.304 -12.317 -21.794 1.00 92.31 194 GLY A C 1
ATOM 1525 O O . GLY A 1 194 ? 7.423 -13.441 -21.306 1.00 92.31 194 GLY A O 1
ATOM 1526 N N . SER A 1 195 ? 8.372 -11.535 -21.990 1.00 95.88 195 SER A N 1
ATOM 1527 C CA . SER A 1 195 ? 9.738 -11.953 -21.647 1.00 95.88 195 SER A CA 1
ATOM 1528 C C . SER A 1 195 ? 10.028 -11.775 -20.158 1.00 95.88 195 SER A C 1
ATOM 1530 O O . SER A 1 195 ? 10.047 -10.649 -19.660 1.00 95.88 195 SER A O 1
ATOM 1532 N N . ARG A 1 196 ? 10.353 -12.875 -19.463 1.00 93.94 196 ARG A N 1
ATOM 1533 C CA . ARG A 1 196 ? 10.722 -12.860 -18.033 1.00 93.94 196 ARG A CA 1
ATOM 1534 C C . ARG A 1 196 ? 11.885 -11.924 -17.697 1.00 93.94 196 ARG A C 1
ATOM 1536 O O . ARG A 1 196 ? 11.929 -11.404 -16.594 1.00 93.94 196 ARG A O 1
ATOM 1543 N N . TYR A 1 197 ? 12.754 -11.620 -18.661 1.00 95.50 197 TYR A N 1
ATOM 1544 C CA . TYR A 1 197 ? 13.806 -10.617 -18.480 1.00 95.50 197 TYR A CA 1
ATOM 1545 C C . TYR A 1 197 ? 13.272 -9.297 -17.901 1.00 95.50 197 TYR A C 1
ATOM 1547 O O . TYR A 1 197 ? 13.917 -8.697 -17.045 1.00 95.50 197 TYR A O 1
ATOM 1555 N N . PHE A 1 198 ? 12.098 -8.850 -18.359 1.00 95.88 198 PHE A N 1
ATOM 1556 C CA . PHE A 1 198 ? 11.519 -7.590 -17.911 1.00 95.88 198 PHE A CA 1
ATOM 1557 C C . PHE A 1 198 ? 10.982 -7.665 -16.485 1.00 95.88 198 PHE A C 1
ATOM 1559 O O . PHE A 1 198 ? 11.207 -6.727 -15.730 1.00 95.88 198 PHE A O 1
ATOM 1566 N N . ILE A 1 199 ? 10.341 -8.768 -16.085 1.00 93.38 199 ILE A N 1
ATOM 1567 C CA . ILE A 1 199 ? 9.869 -8.898 -14.701 1.00 93.38 199 ILE A CA 1
ATOM 1568 C C . ILE A 1 199 ? 11.050 -9.042 -13.729 1.00 93.38 199 ILE A C 1
ATOM 1570 O O . ILE A 1 199 ? 11.100 -8.344 -12.724 1.00 93.38 199 ILE A O 1
ATOM 1574 N N . ASP A 1 200 ? 12.085 -9.802 -14.104 1.00 94.00 200 ASP A N 1
ATOM 1575 C CA . ASP A 1 200 ? 13.312 -9.940 -13.305 1.00 94.00 200 ASP A CA 1
ATOM 1576 C C . ASP A 1 200 ? 14.086 -8.606 -13.201 1.00 94.00 200 ASP A C 1
ATOM 1578 O O . ASP A 1 200 ? 14.818 -8.341 -12.244 1.00 94.00 200 ASP A O 1
ATOM 1582 N N . ALA A 1 201 ? 13.989 -7.746 -14.219 1.00 95.06 201 ALA A N 1
ATOM 1583 C CA . ALA A 1 201 ? 14.552 -6.400 -14.179 1.00 95.06 201 ALA A CA 1
ATOM 1584 C C . ALA A 1 201 ? 13.696 -5.445 -13.330 1.00 95.06 201 ALA A C 1
ATOM 1586 O O . ALA A 1 201 ? 14.259 -4.648 -12.577 1.00 95.06 201 ALA A O 1
ATOM 1587 N N . ALA A 1 202 ? 12.367 -5.560 -13.407 1.00 94.56 202 ALA A N 1
ATOM 1588 C CA . ALA A 1 202 ? 11.432 -4.793 -12.593 1.00 94.56 202 ALA A CA 1
ATOM 1589 C C . ALA A 1 202 ? 11.641 -5.064 -11.097 1.00 94.56 202 ALA A C 1
ATOM 1591 O O . ALA A 1 202 ? 11.696 -4.118 -10.308 1.00 94.56 202 ALA A O 1
ATOM 1592 N N . ASP A 1 203 ? 11.844 -6.330 -10.729 1.00 92.44 203 ASP A N 1
ATOM 1593 C CA .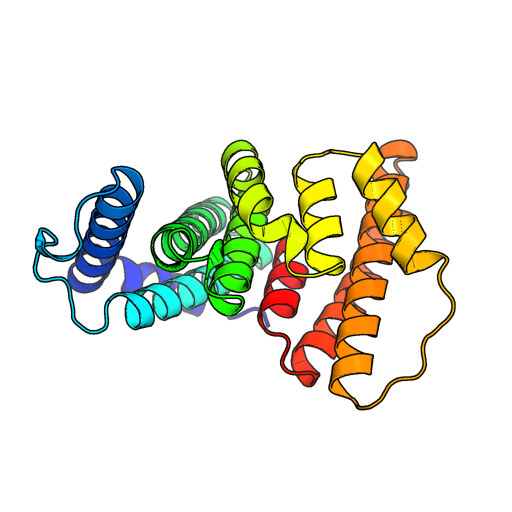 ASP A 1 203 ? 12.125 -6.750 -9.355 1.00 92.44 203 ASP A CA 1
ATOM 1594 C C . ASP A 1 203 ? 13.425 -6.156 -8.819 1.00 92.44 203 ASP A C 1
ATOM 1596 O O . ASP A 1 203 ? 13.455 -5.664 -7.692 1.00 92.44 203 ASP A O 1
ATOM 1600 N N . ARG A 1 204 ? 14.487 -6.120 -9.633 1.00 93.62 204 ARG A N 1
ATOM 1601 C CA . ARG A 1 204 ? 15.756 -5.483 -9.243 1.00 93.62 204 ARG A CA 1
ATOM 1602 C C . ARG A 1 204 ? 15.599 -3.985 -8.994 1.00 93.62 204 ARG A C 1
ATOM 1604 O O . ARG A 1 204 ? 16.167 -3.466 -8.042 1.00 93.62 204 ARG A O 1
ATOM 1611 N N . GLN A 1 205 ? 14.796 -3.290 -9.803 1.00 94.44 205 GLN A N 1
ATOM 1612 C CA . GLN A 1 205 ? 14.498 -1.874 -9.551 1.00 94.44 205 GLN A CA 1
ATOM 1613 C C . GLN A 1 205 ? 13.734 -1.676 -8.235 1.00 94.44 205 GLN A C 1
ATOM 1615 O O . GLN A 1 205 ? 14.008 -0.728 -7.503 1.00 94.44 205 GLN A O 1
ATOM 1620 N N . LEU A 1 206 ? 12.806 -2.578 -7.903 1.00 92.06 206 LEU A N 1
ATOM 1621 C CA . LEU A 1 206 ? 12.114 -2.554 -6.613 1.00 92.06 206 LEU A CA 1
ATOM 1622 C C . LEU A 1 206 ? 13.064 -2.853 -5.448 1.00 92.06 206 LEU A C 1
ATOM 1624 O O . LEU A 1 206 ? 12.923 -2.259 -4.387 1.00 92.06 206 LEU A O 1
ATOM 1628 N N . GLU A 1 207 ? 14.059 -3.720 -5.617 1.00 90.19 207 GLU A N 1
ATOM 1629 C CA . GLU A 1 207 ? 15.079 -3.963 -4.585 1.00 90.19 207 GLU A CA 1
ATOM 1630 C C . GLU A 1 207 ? 15.905 -2.717 -4.286 1.00 90.19 207 GLU A C 1
ATOM 1632 O O . GLU A 1 207 ? 16.045 -2.350 -3.118 1.00 90.19 207 GLU A O 1
ATOM 1637 N N . ASP A 1 208 ? 16.369 -2.027 -5.325 1.00 88.44 208 ASP A N 1
ATOM 1638 C CA . ASP A 1 208 ? 17.092 -0.764 -5.176 1.00 88.44 208 ASP A CA 1
ATOM 1639 C C . ASP A 1 208 ? 16.217 0.286 -4.464 1.00 88.44 208 ASP A C 1
ATOM 1641 O O . ASP A 1 208 ? 16.666 0.941 -3.520 1.00 88.44 208 ASP A O 1
ATOM 1645 N N . ALA A 1 209 ? 14.938 0.392 -4.850 1.00 89.94 209 ALA A N 1
ATOM 1646 C CA . ALA A 1 209 ? 13.976 1.282 -4.199 1.00 89.94 209 ALA A CA 1
ATOM 1647 C C . ALA A 1 209 ? 13.768 0.929 -2.718 1.00 89.94 209 ALA A C 1
ATOM 1649 O O . ALA A 1 209 ? 13.723 1.824 -1.877 1.00 89.94 209 ALA A O 1
ATOM 1650 N N . ALA A 1 210 ? 13.667 -0.361 -2.379 1.00 88.50 210 ALA A N 1
ATOM 1651 C CA . ALA A 1 210 ? 13.492 -0.818 -1.002 1.00 88.50 210 ALA A CA 1
ATOM 1652 C C . ALA A 1 210 ? 14.688 -0.442 -0.121 1.00 88.50 210 ALA A C 1
ATOM 1654 O O . ALA A 1 210 ? 14.497 -0.036 1.027 1.00 88.50 210 ALA A O 1
ATOM 1655 N N . ILE A 1 211 ? 15.910 -0.573 -0.650 1.00 87.19 211 ILE A N 1
ATOM 1656 C CA . ILE A 1 211 ? 17.138 -0.215 0.065 1.00 87.19 211 ILE A CA 1
ATOM 1657 C C . ILE A 1 211 ? 17.108 1.275 0.406 1.00 87.19 211 ILE A C 1
ATOM 1659 O O . ILE A 1 211 ? 17.201 1.623 1.583 1.00 87.19 211 ILE A O 1
ATOM 1663 N N . VAL A 1 212 ? 16.885 2.136 -0.589 1.00 88.38 212 VAL A N 1
ATOM 1664 C CA . VAL A 1 212 ? 16.865 3.594 -0.389 1.00 88.38 212 VAL A CA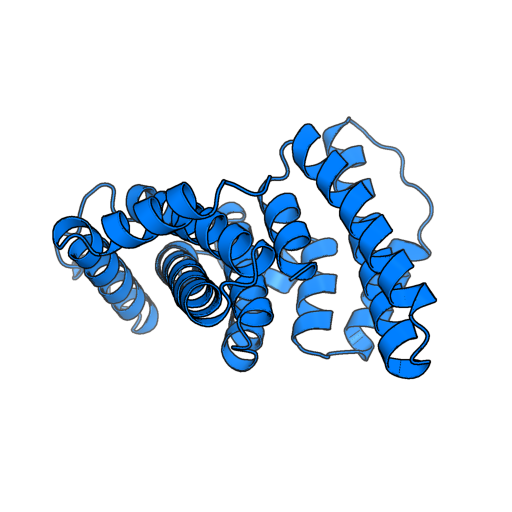 1
ATOM 1665 C C . VAL A 1 212 ? 15.710 4.016 0.519 1.00 88.38 212 VAL A C 1
ATOM 1667 O O . VAL A 1 212 ? 15.919 4.773 1.463 1.00 88.38 212 VAL A O 1
ATOM 1670 N N . ALA A 1 213 ? 14.507 3.468 0.324 1.00 86.06 213 ALA A N 1
ATOM 1671 C CA . ALA A 1 213 ? 13.353 3.780 1.166 1.00 86.06 213 ALA A CA 1
ATOM 1672 C C . ALA A 1 213 ? 13.586 3.404 2.642 1.00 86.06 213 ALA A C 1
ATOM 1674 O O . ALA A 1 213 ? 13.125 4.104 3.546 1.00 86.06 213 ALA A O 1
ATOM 1675 N N . SER A 1 214 ? 14.333 2.321 2.894 1.00 79.69 214 SER A N 1
ATOM 1676 C CA . SER A 1 214 ? 14.674 1.879 4.250 1.00 79.69 214 SER A CA 1
ATOM 1677 C C . SER A 1 214 ? 15.703 2.773 4.948 1.00 79.69 214 SER A C 1
ATOM 1679 O O . SER A 1 214 ? 15.657 2.901 6.170 1.00 79.69 214 SER A O 1
ATOM 1681 N N . THR A 1 215 ? 16.602 3.411 4.194 1.00 78.25 215 THR A N 1
ATOM 1682 C CA . THR A 1 215 ? 17.635 4.310 4.733 1.00 78.25 215 THR A CA 1
ATOM 1683 C C . THR A 1 215 ? 17.183 5.769 4.796 1.00 78.25 215 THR A C 1
ATOM 1685 O O . THR A 1 215 ? 17.596 6.491 5.700 1.00 78.25 215 THR A O 1
ATOM 1688 N N . GLY A 1 216 ? 16.320 6.191 3.868 1.00 64.94 216 GLY A N 1
ATOM 1689 C CA . GLY A 1 216 ? 15.888 7.578 3.674 1.00 64.94 216 GLY A CA 1
ATOM 1690 C C . GLY A 1 216 ? 14.650 8.006 4.468 1.00 64.94 216 GLY A C 1
ATOM 1691 O O . GLY A 1 216 ? 14.177 9.117 4.291 1.00 64.94 216 GLY A O 1
ATOM 1692 N N . HIS A 1 217 ? 14.115 7.159 5.356 1.00 67.75 217 HIS A N 1
ATOM 1693 C CA . HIS A 1 217 ? 12.878 7.423 6.116 1.00 67.75 217 HIS A CA 1
ATOM 1694 C C . HIS A 1 217 ? 11.611 7.579 5.247 1.00 67.75 217 HIS A C 1
ATOM 1696 O O . HIS A 1 217 ? 10.713 8.346 5.595 1.00 67.75 217 HIS A O 1
ATOM 1702 N N . PHE A 1 218 ? 11.478 6.785 4.177 1.00 75.94 218 PHE A N 1
ATOM 1703 C CA . PHE A 1 218 ? 10.264 6.705 3.345 1.00 75.94 218 PHE A CA 1
ATOM 1704 C C . PHE A 1 218 ? 9.497 5.392 3.606 1.00 75.94 218 PHE A C 1
ATOM 1706 O O . PHE A 1 218 ? 9.469 4.493 2.759 1.00 75.94 218 PHE A O 1
ATOM 1713 N N . PRO A 1 219 ? 8.871 5.214 4.789 1.00 74.88 219 PRO A N 1
ATOM 1714 C CA . PRO A 1 219 ? 8.281 3.933 5.178 1.00 74.88 219 PRO A CA 1
ATOM 1715 C C . PRO A 1 219 ? 7.124 3.507 4.265 1.00 74.88 219 PRO A C 1
ATOM 1717 O O . PRO A 1 219 ? 6.949 2.315 4.018 1.00 74.88 219 PRO A O 1
ATOM 1720 N N . ALA A 1 220 ? 6.345 4.459 3.745 1.00 76.75 220 ALA A N 1
ATOM 1721 C CA . ALA A 1 220 ? 5.228 4.176 2.849 1.00 76.75 220 ALA A CA 1
ATOM 1722 C C . ALA A 1 220 ? 5.693 3.601 1.503 1.00 76.75 220 ALA A C 1
ATOM 1724 O O . ALA A 1 220 ? 5.114 2.625 1.017 1.00 76.75 220 ALA A O 1
ATOM 1725 N N . ASP A 1 221 ? 6.774 4.145 0.943 1.00 79.19 221 ASP A N 1
ATOM 1726 C CA . ASP A 1 221 ? 7.377 3.622 -0.281 1.00 79.19 221 ASP A CA 1
ATOM 1727 C C . ASP A 1 221 ? 7.995 2.244 -0.037 1.00 79.19 221 ASP A C 1
ATOM 1729 O O . ASP A 1 221 ? 7.774 1.328 -0.825 1.00 79.19 221 ASP A O 1
ATOM 1733 N N . GLY A 1 222 ? 8.657 2.034 1.107 1.00 84.00 222 GLY A N 1
ATOM 1734 C CA . GLY A 1 222 ? 9.173 0.718 1.496 1.00 84.00 222 GLY A CA 1
ATOM 1735 C C . GLY A 1 222 ? 8.084 -0.363 1.572 1.00 84.00 222 GLY A C 1
ATOM 1736 O O . GLY A 1 222 ? 8.280 -1.484 1.095 1.00 84.00 222 GLY A O 1
ATOM 1737 N N . TRP A 1 223 ? 6.909 -0.030 2.117 1.00 88.44 223 TRP A N 1
ATOM 1738 C CA . TRP A 1 223 ? 5.751 -0.931 2.119 1.00 88.44 223 TRP A CA 1
ATOM 1739 C C . TRP A 1 223 ? 5.194 -1.171 0.723 1.00 88.44 223 TRP A C 1
ATOM 1741 O O . TRP A 1 223 ? 4.933 -2.316 0.361 1.00 88.44 223 TRP A O 1
ATOM 1751 N N . THR A 1 224 ? 5.042 -0.110 -0.062 1.00 84.56 224 THR A N 1
ATOM 1752 C CA . THR A 1 224 ? 4.514 -0.188 -1.427 1.00 84.56 224 THR A CA 1
ATOM 1753 C C . THR A 1 224 ? 5.384 -1.083 -2.301 1.00 84.56 224 THR A C 1
ATOM 1755 O O . THR A 1 224 ? 4.880 -1.978 -2.976 1.00 84.56 224 THR A O 1
ATOM 1758 N N . VAL A 1 225 ? 6.700 -0.907 -2.213 1.00 86.62 225 VAL A N 1
ATOM 1759 C CA . VAL A 1 225 ? 7.690 -1.732 -2.898 1.00 86.62 225 VAL A CA 1
ATOM 1760 C C . VAL A 1 225 ? 7.581 -3.195 -2.472 1.00 86.62 225 VAL A C 1
ATOM 1762 O O . VAL A 1 225 ? 7.510 -4.065 -3.333 1.00 86.62 225 VAL A O 1
ATOM 1765 N N . ARG A 1 226 ? 7.517 -3.489 -1.165 1.00 90.00 226 ARG A N 1
ATOM 1766 C CA . ARG A 1 226 ? 7.371 -4.874 -0.683 1.00 90.00 226 ARG A CA 1
ATOM 1767 C C . ARG A 1 226 ? 6.090 -5.528 -1.202 1.00 90.00 226 ARG A C 1
ATOM 1769 O O . ARG A 1 226 ? 6.128 -6.687 -1.594 1.00 90.00 226 ARG A O 1
ATOM 1776 N N . LEU A 1 227 ? 4.977 -4.796 -1.197 1.00 91.38 227 LEU A N 1
ATOM 1777 C CA . LEU A 1 227 ? 3.677 -5.300 -1.639 1.00 91.38 227 LEU A CA 1
ATOM 1778 C C . LEU A 1 227 ? 3.625 -5.560 -3.147 1.00 91.38 227 LEU A C 1
ATOM 1780 O O . LEU A 1 227 ? 2.977 -6.512 -3.557 1.00 91.38 227 LEU A O 1
ATOM 1784 N N . PHE A 1 228 ? 4.322 -4.767 -3.964 1.00 86.19 228 PHE A N 1
ATOM 1785 C CA . PHE A 1 228 ? 4.394 -5.000 -5.410 1.00 86.19 228 PHE A CA 1
ATOM 1786 C C . PHE A 1 228 ? 5.147 -6.269 -5.810 1.00 86.19 228 PHE A C 1
ATOM 1788 O O . PHE A 1 228 ? 4.958 -6.743 -6.926 1.00 86.19 228 PHE A O 1
ATOM 1795 N N . LYS A 1 229 ? 5.996 -6.801 -4.924 1.00 86.19 229 LYS A N 1
ATOM 1796 C CA . LYS A 1 229 ? 6.740 -8.045 -5.164 1.00 86.19 229 LYS A CA 1
ATOM 1797 C C . LYS A 1 229 ? 5.933 -9.311 -4.831 1.00 86.19 229 LYS A C 1
ATOM 1799 O O . LYS A 1 229 ? 6.445 -10.403 -5.066 1.00 86.19 229 LYS A O 1
ATOM 1804 N N . LEU A 1 230 ? 4.742 -9.177 -4.232 1.00 87.19 230 LEU A N 1
ATOM 1805 C CA . LEU A 1 230 ? 3.835 -10.293 -3.919 1.00 87.19 230 LEU A CA 1
ATOM 1806 C C . LEU A 1 230 ? 2.986 -10.664 -5.140 1.00 87.19 230 LEU A C 1
ATOM 1808 O O . LEU A 1 230 ? 2.814 -11.883 -5.361 1.00 87.19 230 LEU A O 1
#

Sequence (230 aa):
MTIPLEQARSVLKDFTASRIENLFAQAHAKHVLHEVKESPENFPAFDERLDDKVTFAAYALLASSCSMIEHQSYTEGFDALEKAATLLQNIHGPFVEISRESGFHVLVSSVAFYAAGHYSRAFVTSQNVESQTAAVGIIAAFIRKDIKTLIQRLNEVLLRNTPAFEDQTDLDEWVVTVAIARSLAMALEYIYIGSRYFIDAADRQLEDAAIVASTGHFPADGWTVRLFKL

Secondary structure (DSSP, 8-state):
-PPPHHHHHHHHHHTTSHHHHHHHHHHHHHHHHHHTT--GGGS----TTHHHHHHHHHHHHHHHHHHHHHTT-HHHHHHHHHHHHHHHHHHHGGGTTT-HHHHHHHHHHHHHHHHTT-HHHHHHHHHTTTTS-HHHHHHHHHHTT-HHHHHHHHHHHHSSPPPP-SSHHHHHHHHHHHHHHHHHHHHHHHHHH--HHHHHHHHHHHHHHHHHHHHTT-HHHHHHHHHHT-

pLDDT: mean 92.87, std 5.28, range [64.94, 98.38]